Protein AF-A0A3A8KSF6-F1 (afdb_monomer)

Secondary structure (DSSP, 8-state):
---------------------------------EEEEEETTEEEEEESB-EEEEETTEEEEEEEEEESS-EEEEEEEETTEE-SEEEEEETTEEEEEEETTHHHHHHHTTPPEEEEEEESSSSSSEEEEEEEEEEEEEEEEE-TTEEE-SB-EEEEB--SS-SEEEEEEEEE-SS-SEEEEE-SS-PPEEESSSEEEEEE-HHHHHHHHTTTTSPEEEEEEETTEEEEEEEEEEEEEEEEEEEESS-HHHHS------HHHHHHHHTSPTT--B-TTT--HHHHHTT--

Radius of gyration: 26.06 Å; Cα contacts (8 Å, |Δi|>4): 628; chains: 1; bounding box: 89×40×77 Å

Nearest PDB structures (foldseek):
  4kh9-assembly1_A  TM=3.578E-01  e=1.867E-02  Legionella pneumophila subsp. pneumophila str. Philadelphia 1
  3rbs-assembly1_A  TM=2.850E-01  e=3.952E-02  Homo sapiens
  4qgt-assembly1_B  TM=3.174E-01  e=7.124E-02  Homo sapiens
  7kgz-assembly1_B  TM=2.463E-01  e=5.172E+00  Roseburia hominis

pLDDT: mean 88.71, std 19.44, range [27.0, 98.69]

Mean predicted aligned error: 8.4 Å

Foldseek 3Di:
DDDDDDDDDDDDDDDPDDPDPPPDPPPPPPPQDWDWEDDAPKIKIKRFFWAWDQDPNFTWTKIKMFMPAFFDDKFKDFPPGGAFGWADPDRGMIITIQTPDPRVCCLQLFGWMKMWTAGPDGVVRIKIKTWHKHKFKDPKDWDPQKAWHGHFFWFQFADDPDRTKTKTKIAGDDDWPDKAKDFPFLFFDWDDPRIIIGIDDSVSLVVQAVVQVTWIKMFIHHPVGTPTIMTIGMHTTGDDMYMDPDDCCVVPNDDAADPQLLCQLVPDDPPGGTSVVSHRPVNNVNNPD

Solvent-accessible surface area (backbone atoms only — not comparable to full-atom values): 15939 Å² total; per-residue (Å²): 144,86,84,86,80,84,90,80,84,89,78,93,70,88,76,79,76,77,79,76,78,76,74,76,79,76,73,72,66,77,78,69,53,66,48,71,37,60,42,80,75,40,40,43,32,34,39,21,65,44,45,79,44,83,51,98,92,39,56,21,44,37,37,45,37,40,43,79,39,43,59,68,49,57,45,27,23,40,94,98,40,82,41,57,50,37,45,79,78,47,64,36,28,35,37,37,38,25,46,66,56,72,55,38,51,47,29,44,41,66,42,58,44,33,33,45,42,31,33,79,49,62,48,61,43,48,36,37,37,44,33,34,40,34,44,32,48,42,80,74,45,72,40,82,49,55,44,67,52,47,57,38,45,31,20,30,30,67,50,100,88,51,43,63,32,38,37,31,40,34,36,49,64,77,94,59,75,49,72,51,64,46,50,102,55,32,57,51,52,74,40,77,72,62,56,29,41,33,41,24,50,69,73,33,44,50,42,29,28,53,63,49,85,50,54,40,37,37,38,28,20,41,98,92,41,76,78,40,48,30,34,32,22,31,31,53,24,52,78,44,68,44,54,38,72,64,61,62,65,78,76,59,49,83,76,72,58,47,69,70,33,32,52,47,59,73,66,52,62,92,88,70,40,74,46,52,90,43,37,43,20,58,56,41,61,57,38,75,118

Structure (mmCIF, N/CA/C/O backbone):
data_AF-A0A3A8KSF6-F1
#
_entry.id   AF-A0A3A8KSF6-F1
#
loop_
_atom_site.group_PDB
_atom_site.id
_atom_site.type_symbol
_atom_site.label_atom_id
_atom_site.label_alt_id
_atom_site.label_comp_id
_atom_site.label_asym_id
_atom_site.label_entity_id
_atom_site.label_seq_id
_atom_site.pdbx_PDB_ins_code
_atom_site.Cartn_x
_atom_site.Cartn_y
_atom_site.Cartn_z
_atom_site.occupancy
_atom_site.B_iso_or_equiv
_atom_site.auth_seq_id
_atom_site.auth_comp_id
_atom_site.auth_asym_id
_atom_site.auth_atom_id
_atom_site.pdbx_PDB_model_num
ATOM 1 N N . MET A 1 1 ? -57.466 -22.581 -53.339 1.00 41.84 1 MET A N 1
ATOM 2 C CA . MET A 1 1 ? -57.280 -22.228 -51.920 1.00 41.84 1 MET A CA 1
ATOM 3 C C . MET A 1 1 ? -56.198 -21.168 -51.839 1.00 41.84 1 MET A C 1
ATOM 5 O O . MET A 1 1 ? -55.044 -21.528 -51.709 1.00 41.84 1 MET A O 1
ATOM 9 N N . THR A 1 2 ? -56.583 -19.900 -51.990 1.00 33.94 2 THR A N 1
ATOM 10 C CA . THR A 1 2 ? -55.869 -18.708 -51.500 1.00 33.94 2 THR A CA 1
ATOM 11 C C . THR A 1 2 ? -56.735 -17.501 -51.839 1.00 33.94 2 THR A C 1
ATOM 13 O O . THR A 1 2 ? -57.154 -17.325 -52.979 1.00 33.94 2 THR A O 1
ATOM 16 N N . CYS A 1 3 ? -57.050 -16.723 -50.813 1.00 31.36 3 CYS A N 1
ATOM 17 C CA . CYS A 1 3 ? -57.768 -15.461 -50.863 1.00 31.36 3 CYS A CA 1
ATOM 18 C C . CYS A 1 3 ? -56.795 -14.433 -50.290 1.00 31.36 3 CYS A C 1
ATOM 20 O O . CYS A 1 3 ? -56.274 -14.692 -49.210 1.00 31.36 3 CYS A O 1
ATOM 22 N N . PHE A 1 4 ? -56.540 -13.318 -50.971 1.00 33.94 4 PHE A N 1
ATOM 23 C CA . PHE A 1 4 ? -56.045 -12.115 -50.304 1.00 33.94 4 PHE A CA 1
ATOM 24 C C . PHE A 1 4 ? -56.611 -10.873 -50.980 1.00 33.94 4 PHE A C 1
ATOM 26 O O . PHE A 1 4 ? -56.542 -10.704 -52.197 1.00 33.94 4 PHE A O 1
ATOM 33 N N . ALA A 1 5 ? -57.230 -10.059 -50.133 1.00 38.53 5 ALA A N 1
ATOM 34 C CA . ALA A 1 5 ? -57.948 -8.848 -50.448 1.00 38.53 5 ALA A CA 1
ATOM 35 C C . ALA A 1 5 ? -57.062 -7.604 -50.269 1.00 38.53 5 ALA A C 1
ATOM 37 O O . ALA A 1 5 ? -56.169 -7.573 -49.428 1.00 38.53 5 ALA A O 1
ATOM 38 N N . ALA A 1 6 ? -57.390 -6.625 -51.112 1.00 36.41 6 ALA A N 1
ATOM 39 C CA . ALA A 1 6 ? -57.305 -5.166 -51.044 1.00 36.41 6 ALA A CA 1
ATOM 40 C C . ALA A 1 6 ? -56.463 -4.433 -49.972 1.00 36.41 6 ALA A C 1
ATOM 42 O O . ALA A 1 6 ? -56.583 -4.640 -48.769 1.00 36.41 6 ALA A O 1
ATOM 43 N N . LEU A 1 7 ? -55.742 -3.433 -50.494 1.00 38.06 7 LEU A N 1
ATOM 44 C CA . LEU A 1 7 ? -55.108 -2.287 -49.841 1.00 38.06 7 LEU A CA 1
ATOM 45 C C . LEU A 1 7 ? -56.126 -1.277 -49.267 1.00 38.06 7 LEU A C 1
ATOM 47 O O . LEU A 1 7 ? -57.089 -0.923 -49.945 1.00 38.06 7 LEU A O 1
ATOM 51 N N . ALA A 1 8 ? -55.818 -0.716 -48.095 1.00 37.38 8 ALA A N 1
ATOM 52 C CA . ALA A 1 8 ? -56.246 0.607 -47.617 1.00 37.38 8 ALA A CA 1
ATOM 53 C C . ALA A 1 8 ? -55.123 1.132 -46.694 1.00 37.38 8 ALA A C 1
ATOM 55 O O . ALA A 1 8 ? -54.701 0.419 -45.791 1.00 37.38 8 ALA A O 1
ATOM 56 N N . ALA A 1 9 ? -54.379 2.160 -47.110 1.00 32.56 9 ALA A N 1
ATOM 57 C CA . ALA A 1 9 ? -54.596 3.591 -46.854 1.00 32.56 9 ALA A CA 1
ATOM 58 C C . ALA A 1 9 ? -54.054 4.037 -45.480 1.00 32.56 9 ALA A C 1
ATOM 60 O O . ALA A 1 9 ? -54.493 3.577 -44.433 1.00 32.56 9 ALA A O 1
ATOM 61 N N . CYS A 1 10 ? -53.050 4.914 -45.552 1.00 30.05 10 CYS A N 1
ATOM 62 C CA . CYS A 1 10 ? -52.269 5.477 -44.462 1.00 30.05 10 CYS A CA 1
ATOM 63 C C . CYS A 1 10 ? -53.121 6.343 -43.532 1.00 30.05 10 CYS A C 1
ATOM 65 O O . CYS A 1 10 ? -53.842 7.211 -44.020 1.00 30.05 10 CYS A O 1
ATOM 67 N N . ASP A 1 11 ? -52.926 6.200 -42.223 1.00 31.77 11 ASP A N 1
ATOM 68 C CA . ASP A 1 11 ? -53.211 7.279 -41.285 1.00 31.77 11 ASP A CA 1
ATOM 69 C C . ASP A 1 11 ? -52.060 7.400 -40.279 1.00 31.77 11 ASP A C 1
ATOM 71 O O . ASP A 1 11 ? -51.582 6.413 -39.717 1.00 31.77 11 ASP A O 1
ATOM 75 N N . ASN A 1 12 ? -51.553 8.625 -40.155 1.00 38.28 12 ASN A N 1
ATOM 76 C CA . ASN A 1 12 ? -50.396 8.992 -39.350 1.00 38.28 12 ASN A CA 1
ATOM 77 C C . ASN A 1 12 ? -50.838 9.184 -37.899 1.00 38.28 12 ASN A C 1
ATOM 79 O O . ASN A 1 12 ? -51.542 10.141 -37.582 1.00 38.28 12 ASN A O 1
ATOM 83 N N . THR A 1 13 ? -50.351 8.341 -36.996 1.00 37.19 13 THR A N 1
ATOM 84 C CA . THR A 1 13 ? -50.343 8.628 -35.557 1.00 37.19 13 THR A CA 1
ATOM 85 C C . THR A 1 13 ? -48.903 8.483 -35.068 1.00 37.19 13 THR A C 1
ATOM 87 O O . THR A 1 13 ? -48.298 7.441 -35.330 1.00 37.19 13 THR A O 1
ATOM 90 N N . PRO A 1 14 ? -48.303 9.493 -34.411 1.00 36.22 14 PRO A N 1
ATOM 91 C CA . PRO A 1 14 ? -46.978 9.334 -33.833 1.00 36.22 14 PRO A CA 1
ATOM 92 C C . PRO A 1 14 ? -47.079 8.320 -32.693 1.00 36.22 14 PRO A C 1
ATOM 94 O O . PRO A 1 14 ? -47.777 8.563 -31.710 1.00 36.22 14 PRO A O 1
ATOM 97 N N . ILE A 1 15 ? -46.414 7.177 -32.844 1.00 35.81 15 ILE A N 1
ATOM 98 C CA . ILE A 1 15 ? -46.194 6.245 -31.742 1.00 35.81 15 ILE A CA 1
ATOM 99 C C . ILE A 1 15 ? -45.168 6.911 -30.829 1.00 35.81 15 ILE A C 1
ATOM 101 O O . ILE A 1 15 ? -44.008 7.091 -31.199 1.00 35.81 15 ILE A O 1
ATOM 105 N N . GLU A 1 16 ? -45.650 7.333 -29.667 1.00 33.34 16 GLU A N 1
ATOM 106 C CA . GLU A 1 16 ? -44.861 7.722 -28.509 1.00 33.34 16 GLU A CA 1
ATOM 107 C C . GLU A 1 16 ? -43.912 6.557 -28.199 1.00 33.34 16 GLU A C 1
ATOM 109 O O . GLU A 1 16 ? -44.345 5.444 -27.902 1.00 33.34 16 GLU A O 1
ATOM 114 N N . SER A 1 17 ? -42.614 6.774 -28.406 1.00 33.91 17 SER A N 1
ATOM 115 C CA . SER A 1 17 ? -41.595 5.758 -28.177 1.00 33.91 17 SER A CA 1
ATOM 116 C C . SER A 1 17 ? -41.567 5.419 -26.691 1.00 33.91 17 SER A C 1
ATOM 118 O O . SER A 1 17 ? -41.133 6.243 -25.884 1.00 33.91 17 SER A O 1
ATOM 120 N N . GLU A 1 18 ? -42.026 4.213 -26.355 1.00 35.88 18 GLU A N 1
ATOM 121 C CA . GLU A 1 18 ? -41.776 3.577 -25.067 1.00 35.88 18 GLU A CA 1
ATOM 122 C C . GLU A 1 18 ? -40.288 3.702 -24.735 1.00 35.88 18 GLU A C 1
ATOM 124 O O . GLU A 1 18 ? -39.410 3.334 -25.520 1.00 35.88 18 GLU A O 1
ATOM 129 N N . SER A 1 19 ? -40.018 4.275 -23.567 1.00 30.25 19 SER A N 1
ATOM 130 C CA . SER A 1 19 ? -38.699 4.311 -22.965 1.00 30.25 19 SER A CA 1
ATOM 131 C C . SER A 1 19 ? -38.210 2.881 -22.786 1.00 30.25 19 SER A C 1
ATOM 133 O O . SER A 1 19 ? -38.720 2.152 -21.934 1.00 30.25 19 SER A O 1
ATOM 135 N N . THR A 1 20 ? -37.217 2.482 -23.574 1.00 31.62 20 THR A N 1
ATOM 136 C CA . THR A 1 20 ? -36.440 1.280 -23.301 1.00 31.62 20 THR A CA 1
ATOM 137 C C . THR A 1 20 ? -35.815 1.455 -21.922 1.00 31.62 20 THR A C 1
ATOM 139 O O . THR A 1 20 ? -34.925 2.287 -21.745 1.00 31.62 20 THR A O 1
ATOM 142 N N . GLU A 1 21 ? -36.314 0.712 -20.936 1.00 31.39 21 GLU A N 1
ATOM 143 C CA . GLU A 1 21 ? -35.621 0.496 -19.675 1.00 31.39 21 GLU A CA 1
ATOM 144 C C . GLU A 1 21 ? -34.219 -0.016 -20.013 1.00 31.39 21 GLU A C 1
ATOM 146 O O . GLU A 1 21 ? -34.038 -1.147 -20.473 1.00 31.39 21 GLU A O 1
ATOM 151 N N . GLU A 1 22 ? -33.213 0.840 -19.835 1.00 28.70 22 GLU A N 1
ATOM 152 C CA . GLU A 1 22 ? -31.831 0.396 -19.778 1.00 28.70 22 GLU A CA 1
ATOM 153 C C . GLU A 1 22 ? -31.725 -0.466 -18.520 1.00 28.70 22 GLU A C 1
ATOM 155 O O . GLU A 1 22 ? -31.618 0.024 -17.395 1.00 28.70 22 GLU A O 1
ATOM 160 N N . LEU A 1 23 ? -31.851 -1.778 -18.724 1.00 29.59 23 LEU A N 1
ATOM 161 C CA . LEU A 1 23 ? -31.491 -2.800 -17.758 1.00 29.59 23 LEU A CA 1
ATOM 162 C C . LEU A 1 23 ? -30.106 -2.446 -17.230 1.00 29.59 23 LEU A C 1
ATOM 164 O O . LEU A 1 23 ? -29.108 -2.576 -17.941 1.00 29.59 23 LEU A O 1
ATOM 168 N N . GLY A 1 24 ? -30.083 -1.954 -15.990 1.00 27.16 24 GLY A N 1
ATOM 169 C CA . GLY A 1 24 ? -28.874 -1.566 -15.294 1.00 27.16 24 GLY A CA 1
ATOM 170 C C . GLY A 1 24 ? -27.849 -2.678 -15.422 1.00 27.16 24 GLY A C 1
ATOM 171 O O . GLY A 1 24 ? -28.031 -3.779 -14.895 1.00 27.16 24 GLY A O 1
ATOM 172 N N . VAL A 1 25 ? -26.769 -2.382 -16.140 1.00 27.00 25 VAL A N 1
ATOM 173 C CA . VAL A 1 25 ? -25.567 -3.200 -16.131 1.00 27.00 25 VAL A CA 1
ATOM 174 C C . VAL A 1 25 ? -25.019 -3.104 -14.715 1.00 27.00 25 VAL A C 1
ATOM 176 O O . VAL A 1 25 ? -24.258 -2.207 -14.366 1.00 27.00 25 VAL A O 1
ATOM 179 N N . SER A 1 26 ? -25.457 -4.033 -13.870 1.00 29.33 26 SER A N 1
ATOM 180 C CA . SER A 1 26 ? -24.756 -4.390 -12.652 1.00 29.33 26 SER A CA 1
ATOM 181 C C . SER A 1 26 ? -23.413 -4.954 -13.096 1.00 29.33 26 SER A C 1
ATOM 183 O O . SER A 1 26 ? -23.276 -6.141 -13.396 1.00 29.33 26 SER A O 1
ATOM 185 N N . THR A 1 27 ? -22.405 -4.087 -13.189 1.00 31.19 27 THR A N 1
ATOM 186 C CA . THR A 1 27 ? -21.021 -4.515 -13.032 1.00 31.19 27 THR A CA 1
ATOM 187 C C . THR A 1 27 ? -20.930 -5.024 -11.606 1.00 31.19 27 THR A C 1
ATOM 189 O O . THR A 1 27 ? -20.677 -4.252 -10.681 1.00 31.19 27 THR A O 1
ATOM 192 N N . ALA A 1 28 ? -21.242 -6.307 -11.424 1.00 30.53 28 ALA A N 1
ATOM 193 C CA . ALA A 1 28 ? -20.950 -7.027 -10.205 1.00 30.53 28 ALA A CA 1
ATOM 194 C C . ALA A 1 28 ? -19.501 -6.689 -9.857 1.00 30.53 28 ALA A C 1
ATOM 196 O O . ALA A 1 28 ? -18.585 -7.028 -10.609 1.00 30.53 28 ALA A O 1
ATOM 197 N N . ALA A 1 29 ? -19.339 -5.905 -8.790 1.00 36.81 29 ALA A N 1
ATOM 198 C CA . ALA A 1 29 ? -18.049 -5.540 -8.251 1.00 36.81 29 ALA A CA 1
ATOM 199 C C . ALA A 1 29 ? -17.208 -6.814 -8.185 1.00 36.81 29 ALA A C 1
ATOM 201 O O . ALA A 1 29 ? -17.708 -7.846 -7.725 1.00 36.81 29 ALA A O 1
ATOM 202 N N . GLU A 1 30 ? -15.969 -6.750 -8.680 1.00 44.38 30 GLU A N 1
ATOM 203 C CA . GLU A 1 30 ? -14.930 -7.721 -8.342 1.00 44.38 30 GLU A CA 1
ATOM 204 C C . GLU A 1 30 ? -15.136 -8.116 -6.883 1.00 44.38 30 GLU A C 1
ATOM 206 O O . GLU A 1 30 ? -15.085 -7.252 -6.009 1.00 44.38 30 GLU A O 1
ATOM 211 N N . THR A 1 31 ? -15.511 -9.374 -6.635 1.00 46.16 31 THR A N 1
ATOM 212 C CA . THR A 1 31 ? -15.914 -9.833 -5.303 1.00 46.16 31 THR A CA 1
ATOM 213 C C . THR A 1 31 ? -14.811 -9.447 -4.327 1.00 46.16 31 THR A C 1
ATOM 215 O O . THR A 1 31 ? -13.729 -10.034 -4.378 1.00 46.16 31 THR A O 1
ATOM 218 N N . ALA A 1 32 ? -15.043 -8.418 -3.506 1.00 60.88 32 ALA A N 1
ATOM 219 C CA . ALA A 1 32 ? -14.001 -7.852 -2.666 1.00 60.88 32 ALA A CA 1
ATOM 220 C C . ALA A 1 32 ? -13.474 -8.965 -1.759 1.00 60.88 32 ALA A C 1
ATOM 222 O O . ALA A 1 32 ? -14.183 -9.450 -0.875 1.00 60.88 32 ALA A O 1
ATOM 223 N N . THR A 1 33 ? -12.246 -9.423 -2.011 1.00 87.25 33 THR A N 1
ATOM 224 C CA . THR A 1 33 ? -11.592 -10.396 -1.136 1.00 87.25 33 THR A CA 1
ATOM 225 C C . THR A 1 33 ? -11.471 -9.751 0.239 1.00 87.25 33 THR A C 1
ATOM 227 O O . THR A 1 33 ? -11.114 -8.572 0.319 1.00 87.25 33 THR A O 1
ATOM 230 N N . ARG A 1 34 ? -11.783 -10.484 1.311 1.00 95.06 34 ARG A N 1
ATOM 231 C CA . ARG A 1 34 ? -11.720 -9.969 2.684 1.00 95.06 34 ARG A CA 1
ATOM 232 C C . ARG A 1 34 ? -10.660 -10.699 3.498 1.00 95.06 34 ARG A C 1
ATOM 234 O O . ARG A 1 34 ? -10.483 -11.904 3.329 1.00 95.06 34 ARG A O 1
ATOM 241 N N . LEU A 1 35 ? -9.993 -9.973 4.391 1.00 96.75 35 LEU A N 1
ATOM 242 C CA . LEU A 1 35 ? -9.210 -10.559 5.481 1.00 96.75 35 LEU A CA 1
ATOM 243 C C . LEU A 1 35 ? -10.082 -10.628 6.725 1.00 96.75 35 LEU A C 1
ATOM 245 O O . LEU A 1 35 ? -10.872 -9.717 6.952 1.00 96.75 35 LEU A O 1
ATOM 249 N N . TYR A 1 36 ? -9.914 -11.679 7.521 1.00 98.12 36 TYR A N 1
ATOM 250 C CA . TYR A 1 36 ? -10.661 -11.913 8.754 1.00 98.12 36 TYR A CA 1
ATOM 251 C C . TYR A 1 36 ? -9.687 -12.150 9.898 1.00 98.12 36 TYR A C 1
ATOM 253 O O . TYR A 1 36 ? -8.660 -12.804 9.716 1.00 98.12 36 TYR A O 1
ATOM 261 N N . ALA A 1 37 ? -10.028 -11.648 11.074 1.00 97.94 37 ALA A N 1
ATOM 262 C CA . ALA A 1 37 ? -9.329 -11.961 12.306 1.00 97.94 37 ALA A CA 1
ATOM 263 C C . ALA A 1 37 ? -10.309 -11.929 13.480 1.00 97.94 37 ALA A C 1
ATOM 265 O O . ALA A 1 37 ? -11.356 -11.280 13.421 1.00 97.94 37 ALA A O 1
ATOM 266 N N . THR A 1 38 ? -9.966 -12.648 14.544 1.00 97.94 38 THR A N 1
ATOM 267 C CA . THR A 1 38 ? -10.836 -12.840 15.706 1.00 97.94 38 THR A CA 1
ATOM 268 C C . THR A 1 38 ? -10.087 -12.601 17.005 1.00 97.94 38 THR A C 1
ATOM 270 O O . THR A 1 38 ? -8.916 -12.964 17.111 1.00 97.94 38 THR A O 1
ATOM 273 N N . VAL A 1 39 ? -10.782 -12.070 18.008 1.00 97.00 39 VAL A N 1
ATOM 274 C CA . VAL A 1 39 ? -10.299 -12.000 19.390 1.00 97.00 39 VAL A CA 1
ATOM 275 C C . VAL A 1 39 ? -11.467 -12.174 20.357 1.00 97.00 39 VAL A C 1
ATOM 277 O O . VAL A 1 39 ? -12.489 -11.489 20.255 1.00 97.00 39 VAL A O 1
ATOM 280 N N . GLY A 1 40 ? -11.347 -13.141 21.268 1.00 94.81 40 GLY A N 1
ATOM 281 C CA . GLY A 1 40 ? -12.482 -13.595 22.068 1.00 94.81 40 GLY A CA 1
ATOM 282 C C . GLY A 1 40 ? -13.642 -14.047 21.174 1.00 94.81 40 GLY A C 1
ATOM 283 O O . GLY A 1 40 ? -13.473 -14.925 20.329 1.00 94.81 40 GLY A O 1
ATOM 284 N N . ASP A 1 41 ? -14.814 -13.434 21.342 1.00 95.94 41 ASP A N 1
ATOM 285 C CA . ASP A 1 41 ? -16.006 -13.682 20.516 1.00 95.94 41 ASP A CA 1
ATOM 286 C C . ASP A 1 41 ? -16.257 -12.603 19.436 1.00 95.94 41 ASP A C 1
ATOM 288 O O . ASP A 1 41 ? -17.337 -12.569 18.818 1.00 95.94 41 ASP A O 1
ATOM 292 N N . ASN A 1 42 ? -15.279 -11.717 19.227 1.00 97.06 42 ASN A N 1
ATOM 293 C CA . ASN A 1 42 ? -15.285 -10.698 18.185 1.00 97.06 42 ASN A CA 1
ATOM 294 C C . ASN A 1 42 ? -14.596 -11.220 16.926 1.00 97.06 42 ASN A C 1
ATOM 296 O O . ASN A 1 42 ? -13.532 -11.832 16.988 1.00 97.06 42 ASN A O 1
ATOM 300 N N . GLU A 1 43 ? -15.185 -10.909 15.781 1.00 97.94 43 GLU A N 1
ATOM 301 C CA . GLU A 1 43 ? -14.614 -11.087 14.453 1.00 97.94 43 GLU A CA 1
ATOM 302 C C . GLU A 1 43 ? -14.664 -9.741 13.736 1.00 97.94 43 GLU A C 1
ATOM 304 O O . GLU A 1 43 ? -15.699 -9.063 13.737 1.00 97.94 43 GLU A O 1
ATOM 309 N N . LEU A 1 44 ? -13.551 -9.374 13.109 1.00 98.06 44 LEU A N 1
ATOM 310 C CA . LEU A 1 44 ? -13.449 -8.213 12.241 1.00 98.06 44 LEU A CA 1
ATOM 311 C C . LEU A 1 44 ? -12.968 -8.657 10.867 1.00 98.06 44 LEU A C 1
ATOM 313 O O . LEU A 1 44 ? -12.057 -9.477 10.750 1.00 98.06 44 LEU A O 1
ATOM 317 N N . SER A 1 45 ? -13.557 -8.072 9.829 1.00 98.25 45 SER A N 1
ATOM 318 C CA . SER A 1 45 ? -13.119 -8.279 8.457 1.00 98.25 45 SER A CA 1
ATOM 319 C C . SER A 1 45 ? -12.879 -6.975 7.720 1.00 98.25 45 SER A C 1
ATOM 321 O O . SER A 1 45 ? -13.687 -6.054 7.825 1.00 98.25 45 SER A O 1
ATOM 323 N N . PHE A 1 46 ? -11.827 -6.931 6.912 1.00 97.94 46 PHE A N 1
ATOM 324 C CA . PHE A 1 46 ? -11.491 -5.804 6.046 1.00 97.94 46 PHE A CA 1
ATOM 325 C C . PHE A 1 46 ? -11.622 -6.188 4.581 1.00 97.94 46 PHE A C 1
ATOM 327 O O . PHE A 1 46 ? -11.208 -7.277 4.191 1.00 97.94 46 PHE A O 1
ATOM 334 N N . GLU A 1 47 ? -12.161 -5.286 3.766 1.00 96.62 47 GLU A N 1
ATOM 335 C CA . GLU A 1 47 ? -12.018 -5.369 2.313 1.00 96.62 47 GLU A CA 1
ATOM 336 C C . GLU A 1 47 ? -10.547 -5.190 1.958 1.00 96.62 47 GLU A C 1
ATOM 338 O O . GLU A 1 47 ?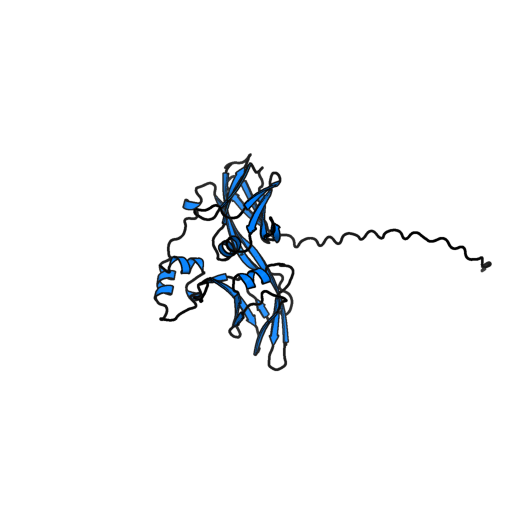 -9.895 -4.248 2.404 1.00 96.62 47 GLU A O 1
ATOM 343 N N . THR A 1 48 ? -10.004 -6.125 1.180 1.00 94.38 48 THR A N 1
ATOM 344 C CA . THR A 1 48 ? -8.599 -6.047 0.769 1.00 94.38 48 THR A CA 1
ATOM 345 C C . THR A 1 48 ? -8.381 -4.917 -0.219 1.00 94.38 48 THR A C 1
ATOM 347 O O . THR A 1 48 ? -7.339 -4.281 -0.168 1.00 94.38 48 THR A O 1
ATOM 350 N N . LEU A 1 49 ? -9.341 -4.659 -1.108 1.00 94.00 49 LEU A N 1
ATOM 351 C CA . LEU A 1 49 ? -9.256 -3.603 -2.107 1.00 94.00 49 LEU A CA 1
ATOM 352 C C . LEU A 1 49 ? -9.732 -2.281 -1.498 1.00 94.00 49 LEU A C 1
ATOM 354 O O . LEU A 1 49 ? -10.914 -2.143 -1.193 1.00 94.00 49 LEU A O 1
ATOM 358 N N . GLY A 1 50 ? -8.825 -1.318 -1.328 1.00 91.50 50 GLY A N 1
ATOM 359 C CA . GLY A 1 50 ? -9.223 0.045 -0.991 1.00 91.50 50 GLY A CA 1
ATOM 360 C C . GLY A 1 50 ? -9.761 0.779 -2.221 1.00 91.50 50 GLY A C 1
ATOM 361 O O . GLY A 1 50 ? -9.319 0.539 -3.347 1.00 91.50 50 GLY A O 1
ATOM 362 N N . THR A 1 51 ? -10.713 1.684 -2.016 1.00 93.44 51 THR A N 1
ATOM 363 C CA . THR A 1 51 ? -11.322 2.472 -3.095 1.00 93.44 51 THR A CA 1
ATOM 364 C C . THR A 1 51 ? -10.958 3.936 -2.954 1.00 93.44 51 THR A C 1
ATOM 366 O O . THR A 1 51 ? -11.093 4.514 -1.882 1.00 93.44 51 THR A O 1
ATOM 369 N N . PHE A 1 52 ? -10.524 4.561 -4.044 1.00 94.50 52 PHE A N 1
ATOM 370 C CA . PHE A 1 52 ? -10.287 5.996 -4.045 1.00 94.50 52 PHE A CA 1
ATOM 371 C C . PHE A 1 52 ? -11.594 6.757 -4.260 1.00 94.50 52 PHE A C 1
ATOM 373 O O . PHE A 1 52 ? -12.316 6.530 -5.238 1.00 94.50 52 PHE A O 1
ATOM 380 N N . GLU A 1 53 ? -11.886 7.682 -3.353 1.00 95.25 53 GLU A N 1
ATOM 381 C CA . GLU A 1 53 ? -13.106 8.486 -3.334 1.00 95.25 53 GLU A CA 1
ATOM 382 C C . GLU A 1 53 ? -12.777 9.958 -3.070 1.00 95.25 53 GLU A C 1
ATOM 384 O O . GLU A 1 53 ? -11.699 10.297 -2.591 1.00 95.25 53 GLU A O 1
ATOM 389 N N . GLN A 1 54 ? -13.692 10.852 -3.438 1.00 94.50 54 GLN A N 1
ATOM 390 C CA . GLN A 1 54 ? -13.638 12.251 -3.006 1.00 94.50 54 GLN A CA 1
ATOM 391 C C . GLN A 1 54 ? -14.211 12.334 -1.581 1.00 94.50 54 GLN A C 1
ATOM 393 O O . GLN A 1 54 ? -15.326 11.857 -1.338 1.00 94.50 54 GLN A O 1
ATOM 398 N N . ARG A 1 55 ? -13.445 12.902 -0.650 1.00 91.50 55 ARG A N 1
ATOM 399 C CA . ARG A 1 55 ? -13.811 13.148 0.750 1.00 91.50 55 ARG A CA 1
ATOM 400 C C . ARG A 1 55 ? -13.325 14.545 1.116 1.00 91.50 55 ARG A C 1
ATOM 402 O O . ARG A 1 55 ? -12.176 14.883 0.864 1.00 91.50 55 ARG A O 1
ATOM 409 N N . ASP A 1 56 ? -14.238 15.390 1.585 1.00 87.12 56 ASP A N 1
ATOM 410 C CA . ASP A 1 56 ? -13.936 16.768 2.003 1.00 87.12 56 ASP A CA 1
ATOM 411 C C . ASP A 1 56 ? -13.162 17.611 0.968 1.00 87.12 56 ASP A C 1
ATOM 413 O O . ASP A 1 56 ? -12.372 18.493 1.295 1.00 87.12 56 ASP A O 1
ATOM 417 N N . GLY A 1 57 ? -13.405 17.355 -0.323 1.00 87.31 57 GLY A N 1
ATOM 418 C CA . GLY A 1 57 ? -12.755 18.057 -1.432 1.00 87.31 57 GLY A CA 1
ATOM 419 C C . GLY A 1 57 ? -11.393 17.485 -1.839 1.00 87.31 57 GLY A C 1
ATOM 420 O O . GLY A 1 57 ? -10.840 17.935 -2.845 1.00 87.31 57 GLY A O 1
ATOM 421 N N . VAL A 1 58 ? -10.886 16.472 -1.133 1.00 91.06 58 VAL A N 1
ATOM 422 C CA . VAL A 1 58 ? -9.600 15.812 -1.377 1.00 91.06 58 VAL A CA 1
ATOM 423 C C . VAL A 1 58 ? -9.817 14.355 -1.797 1.00 91.06 58 VAL A C 1
ATOM 425 O O . VAL A 1 58 ? -10.779 13.689 -1.415 1.00 91.06 58 VAL A O 1
ATOM 428 N N . ARG A 1 59 ? -8.926 13.835 -2.644 1.00 94.06 59 ARG A N 1
ATOM 429 C CA . ARG A 1 59 ? -8.931 12.417 -3.009 1.00 94.06 59 ARG A CA 1
ATOM 430 C C . ARG A 1 59 ? -8.405 11.597 -1.830 1.00 94.06 59 ARG A C 1
ATOM 432 O O . ARG A 1 59 ? -7.363 11.928 -1.277 1.00 94.06 59 ARG A O 1
ATOM 439 N N . ALA A 1 60 ? -9.106 10.542 -1.441 1.00 96.50 60 ALA A N 1
ATOM 440 C CA . ALA A 1 60 ? -8.744 9.726 -0.289 1.00 96.50 60 ALA A CA 1
ATOM 441 C C . ALA A 1 60 ? -8.903 8.238 -0.592 1.00 96.50 60 ALA A C 1
ATOM 443 O O . ALA A 1 60 ? -9.798 7.839 -1.342 1.00 96.50 60 ALA A O 1
ATOM 444 N N . LEU A 1 61 ? -8.047 7.419 0.014 1.00 96.94 61 LEU A N 1
ATOM 445 C CA . LEU A 1 61 ? -8.217 5.975 0.044 1.00 96.94 61 LEU A CA 1
ATOM 446 C C . LEU A 1 61 ? -9.224 5.621 1.140 1.00 96.94 61 LEU A C 1
ATOM 448 O O . LEU A 1 61 ? -8.999 5.915 2.312 1.00 96.94 61 LEU A O 1
ATOM 452 N N . VAL A 1 62 ? -10.304 4.947 0.760 1.00 97.25 62 VAL A N 1
ATOM 453 C CA . VAL A 1 62 ? -11.327 4.441 1.672 1.00 97.25 62 VAL A CA 1
ATOM 454 C C . VAL A 1 62 ? -11.163 2.936 1.827 1.00 97.25 62 VAL A C 1
ATOM 456 O O . VAL A 1 62 ? -11.183 2.181 0.852 1.00 97.25 62 VAL A O 1
ATOM 459 N N . ILE A 1 63 ? -11.007 2.494 3.070 1.00 97.00 63 ILE A N 1
ATOM 460 C CA . ILE A 1 63 ? -10.878 1.088 3.447 1.00 97.00 63 ILE A CA 1
ATOM 461 C C . ILE A 1 63 ? -12.074 0.723 4.318 1.00 97.00 63 ILE A C 1
ATOM 463 O O . ILE A 1 63 ? -12.329 1.367 5.331 1.00 97.00 63 ILE A O 1
ATOM 467 N N . ARG A 1 64 ? -12.808 -0.328 3.949 1.00 97.88 64 ARG A N 1
ATOM 468 C CA . ARG A 1 64 ? -14.048 -0.711 4.634 1.00 97.88 64 ARG A CA 1
ATOM 469 C C . ARG A 1 64 ? -13.881 -1.960 5.472 1.00 97.88 64 ARG A C 1
ATOM 471 O O . ARG A 1 64 ? -13.278 -2.946 5.043 1.00 97.88 64 ARG A O 1
ATOM 478 N N . ALA A 1 65 ? -14.505 -1.940 6.642 1.00 98.06 65 ALA A N 1
ATOM 479 C CA . ALA A 1 65 ? -14.498 -3.045 7.579 1.00 98.06 65 ALA A CA 1
ATOM 480 C C . ALA A 1 65 ? -15.911 -3.459 8.004 1.00 98.06 65 ALA A C 1
ATOM 482 O O . ALA A 1 65 ? -16.890 -2.719 7.888 1.00 98.06 65 ALA A O 1
ATOM 483 N N . THR A 1 66 ? -16.044 -4.693 8.474 1.00 98.38 66 THR A N 1
ATOM 484 C CA . THR A 1 66 ? -17.286 -5.237 9.026 1.00 98.38 66 THR A CA 1
ATOM 485 C C . THR A 1 66 ? -16.963 -6.062 10.259 1.00 98.38 66 THR A C 1
ATOM 487 O O . THR A 1 66 ? -16.176 -7.003 10.171 1.00 98.38 66 THR A O 1
ATOM 490 N N . ALA A 1 67 ? -17.581 -5.709 11.382 1.00 98.06 67 ALA A N 1
ATOM 491 C CA . ALA A 1 67 ? -17.515 -6.445 12.634 1.00 98.06 67 ALA A CA 1
ATOM 492 C C . ALA A 1 67 ? -18.705 -7.409 12.761 1.00 98.06 67 ALA A C 1
ATOM 494 O O . ALA A 1 67 ? -19.783 -7.170 12.215 1.00 98.06 67 ALA A O 1
ATOM 495 N N . ASN A 1 68 ? -18.557 -8.486 13.530 1.00 97.62 68 ASN A N 1
ATOM 496 C CA . ASN A 1 68 ? -19.686 -9.360 13.877 1.00 97.62 68 ASN A CA 1
ATOM 497 C C . ASN A 1 68 ? -20.555 -8.805 15.031 1.00 97.62 68 ASN A C 1
ATOM 499 O O . ASN A 1 68 ? -21.641 -9.333 15.289 1.00 97.62 68 ASN A O 1
ATOM 503 N N . ARG A 1 69 ? -20.111 -7.735 15.707 1.00 97.06 69 ARG A N 1
ATOM 504 C CA . ARG A 1 69 ? -20.795 -7.065 16.831 1.00 97.06 69 ARG A CA 1
ATOM 505 C C . ARG A 1 69 ? -21.208 -5.637 16.497 1.00 97.06 69 ARG A C 1
ATOM 507 O O . ARG A 1 69 ? -20.677 -5.034 15.570 1.00 97.06 69 ARG A O 1
ATOM 514 N N . TYR A 1 70 ? -22.153 -5.104 17.275 1.00 97.50 70 TYR A N 1
ATOM 515 C CA . TYR A 1 70 ? -22.556 -3.705 17.152 1.00 97.50 70 TYR A CA 1
ATOM 516 C C . TYR A 1 70 ? -21.456 -2.771 17.634 1.00 97.50 70 TYR A C 1
ATOM 518 O O . TYR A 1 70 ? -20.988 -2.911 18.763 1.00 97.50 70 TYR A O 1
ATOM 526 N N . LEU A 1 71 ? -21.089 -1.820 16.786 1.00 98.25 71 LEU A N 1
ATOM 527 C CA . LEU A 1 71 ? -20.053 -0.832 17.041 1.00 98.25 71 LEU A CA 1
ATOM 528 C C . LEU A 1 71 ? -20.590 0.257 17.973 1.00 98.25 71 LEU A C 1
ATOM 530 O O . LEU A 1 71 ? -21.731 0.699 17.836 1.00 98.25 71 LEU A O 1
ATOM 534 N N . ALA A 1 72 ? -19.766 0.648 18.935 1.00 98.00 72 ALA A N 1
ATOM 535 C CA . ALA A 1 72 ? -20.005 1.786 19.810 1.00 98.0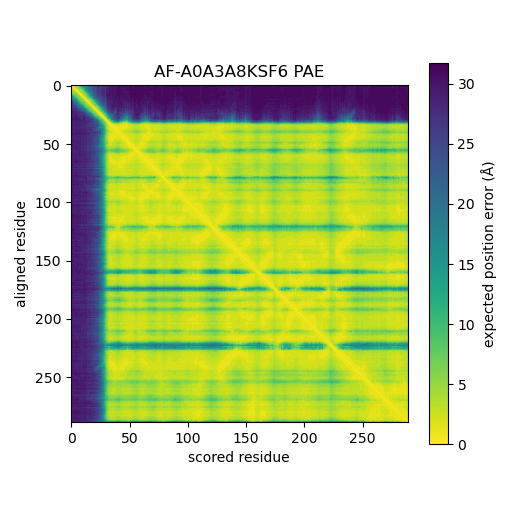0 72 ALA A CA 1
ATOM 536 C C . ALA A 1 72 ? -19.161 2.987 19.372 1.00 98.00 72 ALA A C 1
ATOM 538 O O . ALA A 1 72 ? -19.676 4.097 19.326 1.00 98.00 72 ALA A O 1
ATOM 539 N N . ASP A 1 73 ? -17.894 2.745 19.029 1.00 98.06 73 ASP A N 1
ATOM 540 C CA . ASP A 1 73 ? -16.951 3.770 18.586 1.00 98.06 73 ASP A CA 1
ATOM 541 C C . ASP A 1 73 ? -15.787 3.136 17.806 1.00 98.06 73 ASP A C 1
ATOM 543 O O . ASP A 1 73 ? -15.497 1.944 17.986 1.00 98.06 73 ASP A O 1
ATOM 547 N N . VAL A 1 74 ? -15.132 3.918 16.948 1.00 98.19 74 VAL A N 1
ATOM 548 C CA . VAL A 1 74 ? -13.922 3.529 16.210 1.00 98.19 74 VAL A CA 1
ATOM 549 C C . VAL A 1 74 ? -13.003 4.732 16.016 1.00 98.19 74 VAL A C 1
ATOM 551 O O . VAL A 1 74 ? -13.463 5.824 15.706 1.00 98.19 74 VAL A O 1
ATOM 554 N N . TYR A 1 75 ? -11.694 4.526 16.124 1.00 97.50 75 TYR A N 1
ATOM 555 C CA . TYR A 1 75 ? -10.701 5.518 15.701 1.00 97.50 75 TYR A CA 1
ATOM 556 C C . TYR A 1 75 ? -9.432 4.837 15.195 1.00 97.50 75 TYR A C 1
ATOM 558 O O . TYR A 1 75 ? -9.058 3.761 15.673 1.00 97.50 75 TYR A O 1
ATOM 566 N N . SER A 1 76 ? -8.765 5.465 14.228 1.00 97.69 76 SER A N 1
ATOM 567 C CA . SER A 1 76 ? -7.500 5.002 13.660 1.00 97.69 76 SER A CA 1
ATOM 568 C C . SER A 1 76 ? -6.318 5.842 14.135 1.00 97.69 76 SER A C 1
ATOM 570 O O . SER A 1 76 ? -6.446 7.027 14.443 1.00 97.69 76 SER A O 1
ATOM 572 N N . TYR A 1 77 ? -5.161 5.199 14.248 1.00 96.94 77 TYR A N 1
ATOM 573 C CA . TYR A 1 77 ? -3.943 5.821 14.747 1.00 96.94 77 TYR A CA 1
ATOM 574 C C . TYR A 1 77 ? -2.699 5.097 14.233 1.00 96.94 77 TYR A C 1
ATOM 576 O O . TYR A 1 77 ? -2.720 3.910 13.898 1.00 96.94 77 TYR A O 1
ATOM 584 N N . VAL A 1 78 ? -1.594 5.823 14.188 1.00 93.94 78 VAL A N 1
ATOM 585 C CA . VAL A 1 78 ? -0.242 5.256 14.144 1.00 93.94 78 VAL A CA 1
ATOM 586 C C . VAL A 1 78 ? 0.356 5.404 15.545 1.00 93.94 78 VAL A C 1
ATOM 588 O O . VAL A 1 78 ? -0.224 6.121 16.361 1.00 93.94 78 VAL A O 1
ATOM 591 N N . PRO A 1 79 ? 1.465 4.726 15.892 1.00 87.31 79 PRO A N 1
ATOM 592 C CA . PRO A 1 79 ? 2.082 4.926 17.199 1.00 87.31 79 PRO A CA 1
ATOM 593 C C . PRO A 1 79 ? 2.220 6.418 17.528 1.00 87.31 79 PRO A C 1
ATOM 595 O O . PRO A 1 79 ? 2.724 7.175 16.702 1.00 87.31 79 PRO A O 1
ATOM 598 N N . ASP A 1 80 ? 1.723 6.795 18.707 1.00 81.88 80 ASP A N 1
ATOM 599 C CA . ASP A 1 80 ? 1.747 8.143 19.292 1.00 81.88 80 ASP A CA 1
ATOM 600 C C . ASP A 1 80 ? 0.802 9.212 18.695 1.00 81.88 80 ASP A C 1
ATOM 602 O O . ASP A 1 80 ? 0.584 10.221 19.363 1.00 81.88 80 ASP A O 1
ATOM 606 N N . ASP A 1 81 ? 0.156 8.986 17.540 1.00 90.06 81 ASP A N 1
ATOM 607 C CA . ASP A 1 81 ? -0.678 10.001 16.867 1.00 90.06 81 ASP A CA 1
ATOM 608 C C . ASP A 1 81 ? -1.978 9.438 16.258 1.00 90.06 81 ASP A C 1
ATOM 610 O O . ASP A 1 81 ? -1.984 8.400 15.589 1.00 90.06 81 ASP A O 1
ATOM 614 N N . LEU A 1 82 ? -3.090 10.176 16.412 1.00 92.75 82 LEU A N 1
ATOM 615 C CA . LEU A 1 82 ? -4.309 9.933 15.626 1.00 92.75 82 LEU A CA 1
ATOM 616 C C . LEU A 1 82 ? -4.001 10.087 14.135 1.00 92.75 82 LEU A C 1
ATOM 618 O O . LEU A 1 82 ? -3.271 10.995 13.737 1.00 92.75 82 LEU A O 1
ATOM 622 N N . PHE A 1 83 ? -4.537 9.181 13.318 1.00 95.00 83 PHE A N 1
ATOM 623 C CA . PHE A 1 83 ? -4.101 9.059 11.932 1.00 95.00 83 PHE A CA 1
ATOM 624 C C . PHE A 1 83 ? -5.193 8.508 11.027 1.00 95.00 83 PHE A C 1
ATOM 626 O O . PHE A 1 83 ? -5.672 7.389 11.246 1.00 95.00 83 PHE A O 1
ATOM 633 N N . GLY A 1 84 ? -5.548 9.270 9.991 1.00 94.38 84 GLY A N 1
ATOM 634 C CA . GLY A 1 84 ? -6.740 9.012 9.190 1.00 94.38 84 GLY A CA 1
ATOM 635 C C . GLY A 1 84 ? -8.037 9.149 9.991 1.00 94.38 84 GLY A C 1
ATOM 636 O O . GLY A 1 84 ? -8.037 9.183 11.224 1.00 94.38 84 GLY A O 1
ATOM 637 N N . ASP A 1 85 ? -9.157 9.168 9.276 1.00 95.94 85 ASP A N 1
ATOM 638 C CA . ASP A 1 85 ? -10.483 9.271 9.882 1.00 95.94 85 ASP A CA 1
ATOM 639 C C . ASP A 1 85 ? -11.183 7.915 9.867 1.00 95.94 85 ASP A C 1
ATOM 641 O O . ASP A 1 85 ? -11.420 7.343 8.801 1.00 95.94 85 ASP A O 1
ATOM 645 N N . ALA A 1 86 ? -11.565 7.403 11.037 1.00 97.62 86 ALA A N 1
ATOM 646 C CA . ALA A 1 86 ? -12.402 6.212 11.132 1.00 97.62 86 ALA A CA 1
ATOM 647 C C . ALA A 1 86 ? -13.848 6.604 11.452 1.00 97.62 86 ALA A C 1
ATOM 649 O O . ALA A 1 86 ? -14.110 7.309 12.421 1.00 97.62 86 ALA A O 1
ATOM 650 N N . ASN A 1 87 ? -14.793 6.121 10.648 1.00 97.75 87 ASN A N 1
ATOM 651 C CA . ASN A 1 87 ? -16.198 6.506 10.737 1.00 97.75 87 ASN A CA 1
ATOM 652 C C . ASN A 1 87 ? -17.106 5.276 10.725 1.00 97.75 87 ASN A C 1
ATOM 654 O O . ASN A 1 87 ? -17.015 4.435 9.828 1.00 97.75 87 ASN A O 1
ATOM 658 N N . ILE A 1 88 ? -18.029 5.178 11.685 1.00 98.44 88 ILE A N 1
ATOM 659 C CA . ILE A 1 88 ? -19.086 4.157 11.671 1.00 98.44 88 ILE A CA 1
ATOM 660 C C . ILE A 1 88 ? -20.098 4.514 10.576 1.00 98.44 88 ILE A C 1
ATOM 662 O O . ILE A 1 88 ? -20.732 5.563 10.625 1.00 98.44 88 ILE A O 1
ATOM 666 N N . ILE A 1 89 ? -20.286 3.613 9.610 1.00 97.75 89 ILE A N 1
ATOM 667 C CA . ILE A 1 89 ? -21.208 3.793 8.471 1.00 97.75 89 ILE A CA 1
ATOM 668 C C . ILE A 1 89 ? -22.489 2.953 8.601 1.00 97.75 89 ILE A C 1
ATOM 670 O O . ILE A 1 89 ? -23.440 3.132 7.847 1.00 97.75 89 ILE A O 1
ATOM 674 N N . SER A 1 90 ? -22.519 2.004 9.537 1.00 97.88 90 SER A N 1
ATOM 675 C CA . SER A 1 90 ? -23.687 1.195 9.904 1.00 97.88 90 SER A CA 1
ATOM 676 C C . SER A 1 90 ? -23.433 0.550 11.264 1.00 97.88 90 SER A C 1
ATOM 678 O O . SER A 1 90 ? -22.287 0.446 11.686 1.00 97.88 90 SER A O 1
ATOM 680 N N . GLU A 1 91 ? -24.463 -0.018 11.897 1.00 97.31 91 GLU A N 1
ATOM 681 C CA . GLU A 1 91 ? -24.353 -0.708 13.197 1.00 97.31 91 GLU A CA 1
ATOM 682 C C . GLU A 1 91 ? -23.171 -1.687 13.334 1.00 97.31 91 GLU A C 1
ATOM 684 O O . GLU A 1 91 ? -22.699 -1.918 14.441 1.00 97.31 91 GLU A O 1
ATOM 689 N N . ARG A 1 92 ? -22.698 -2.291 12.236 1.00 97.94 92 ARG A N 1
ATOM 690 C CA . ARG A 1 92 ? -21.585 -3.257 12.221 1.00 97.94 92 ARG A CA 1
ATOM 691 C C . ARG A 1 92 ? -20.506 -2.956 11.186 1.00 97.94 92 ARG A C 1
ATOM 693 O O . ARG A 1 92 ? -19.663 -3.807 10.910 1.00 97.94 92 ARG A O 1
ATOM 700 N N . ARG A 1 93 ? -20.552 -1.785 10.554 1.00 98.44 93 ARG A N 1
ATOM 701 C CA . ARG A 1 93 ? -19.613 -1.413 9.492 1.00 98.44 93 ARG A CA 1
ATOM 702 C C . ARG A 1 93 ? -19.005 -0.063 9.791 1.00 98.44 93 ARG A C 1
ATOM 704 O O . ARG A 1 93 ? -19.710 0.856 10.197 1.00 98.44 93 ARG A O 1
ATOM 711 N N . PHE A 1 94 ? -17.720 0.052 9.516 1.00 98.62 94 PHE A N 1
ATOM 712 C CA . PHE A 1 94 ? -17.010 1.317 9.546 1.00 98.62 94 PHE A CA 1
ATOM 713 C C . PHE A 1 94 ? -16.101 1.423 8.327 1.00 98.62 94 PHE A C 1
ATOM 715 O O . PHE A 1 94 ? -15.812 0.423 7.660 1.00 98.62 94 PHE A O 1
ATOM 722 N N . GLU A 1 95 ? -15.669 2.639 8.037 1.00 98.00 95 GLU A N 1
ATOM 723 C CA . GLU A 1 95 ? -14.633 2.918 7.056 1.00 98.00 95 GLU A CA 1
ATOM 724 C C . GLU A 1 95 ? -13.481 3.685 7.692 1.00 98.00 95 GLU A C 1
ATOM 726 O O . GLU A 1 95 ? -13.651 4.330 8.723 1.00 98.00 95 GLU A O 1
ATOM 731 N N . ILE A 1 96 ? -12.314 3.572 7.073 1.00 97.94 96 ILE A N 1
ATOM 732 C CA . ILE A 1 96 ? -11.128 4.366 7.360 1.00 97.94 96 ILE A CA 1
ATOM 733 C C . ILE A 1 96 ? -10.829 5.170 6.105 1.00 97.94 96 ILE A C 1
ATOM 735 O O . ILE A 1 96 ? -10.743 4.598 5.015 1.00 97.94 96 ILE A O 1
ATOM 739 N N . VAL A 1 97 ? -10.666 6.473 6.269 1.00 97.69 9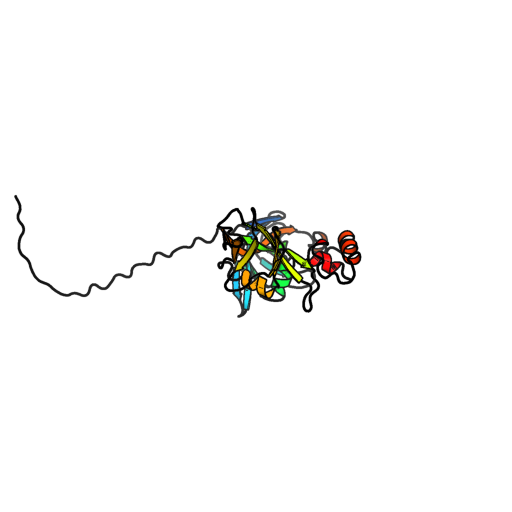7 VAL A N 1
ATOM 740 C CA . VAL A 1 97 ? -10.338 7.421 5.213 1.00 97.69 97 VAL A CA 1
ATOM 741 C C . VAL A 1 97 ? -8.904 7.886 5.431 1.00 97.69 97 VAL A C 1
ATOM 743 O O . VAL A 1 97 ? -8.574 8.439 6.475 1.00 97.69 97 VAL A O 1
ATOM 746 N N . LEU A 1 98 ? -8.044 7.626 4.449 1.00 97.25 98 LEU A N 1
ATOM 747 C CA . LEU A 1 98 ? -6.668 8.114 4.410 1.00 97.25 98 LEU A CA 1
ATOM 748 C C . LEU A 1 98 ? -6.561 9.125 3.276 1.00 97.25 98 LEU A C 1
ATOM 750 O O . LEU A 1 98 ? -6.655 8.746 2.102 1.00 97.25 98 LEU A O 1
ATOM 754 N N . HIS A 1 99 ? -6.377 10.400 3.606 1.00 96.00 99 HIS A N 1
ATOM 755 C CA . HIS A 1 99 ? -6.269 11.438 2.591 1.00 96.00 99 HIS A CA 1
ATOM 756 C C . HIS A 1 99 ? -4.988 11.264 1.772 1.00 96.00 99 HIS A C 1
ATOM 758 O O . HIS A 1 99 ? -3.934 10.862 2.285 1.00 96.00 99 HIS A O 1
ATOM 764 N N . ASP A 1 100 ? -5.077 11.558 0.473 1.00 94.31 100 ASP A N 1
ATOM 765 C CA . ASP A 1 100 ? -3.896 11.589 -0.379 1.00 94.31 100 ASP A CA 1
ATOM 766 C C . ASP A 1 100 ? -2.866 12.595 0.163 1.00 94.31 100 ASP A C 1
ATOM 768 O O . ASP A 1 100 ? -3.195 13.665 0.678 1.00 94.31 100 ASP A O 1
ATOM 772 N N . GLY A 1 101 ? -1.594 12.228 0.056 1.00 93.81 101 GLY A N 1
ATOM 773 C CA . GLY A 1 101 ? -0.465 12.970 0.582 1.00 93.81 101 GLY A CA 1
ATOM 774 C C . GLY A 1 101 ? 0.196 12.227 1.734 1.00 93.81 101 GLY A C 1
ATOM 775 O O . GLY A 1 101 ? 0.576 11.063 1.608 1.00 93.81 101 GLY A O 1
ATOM 776 N N . TYR A 1 102 ? 0.411 12.929 2.846 1.00 93.75 102 TYR A N 1
ATOM 777 C CA . TYR A 1 102 ? 1.223 12.428 3.955 1.00 93.75 102 TYR A CA 1
ATOM 778 C C . TYR A 1 102 ? 0.649 11.159 4.596 1.00 93.75 102 TYR A C 1
ATOM 780 O O . TYR A 1 102 ? 1.413 10.231 4.873 1.00 93.75 102 TYR A O 1
ATOM 788 N N . GLU A 1 103 ? -0.670 11.099 4.797 1.00 94.75 103 GLU A N 1
ATOM 789 C CA . GLU A 1 103 ? -1.313 9.972 5.473 1.00 94.75 103 GLU A CA 1
ATOM 790 C C . GLU A 1 103 ? -1.169 8.685 4.671 1.00 94.75 103 GLU A C 1
ATOM 792 O O . GLU A 1 103 ? -0.563 7.707 5.124 1.00 94.75 103 GLU A O 1
ATOM 797 N N . LEU A 1 104 ? -1.649 8.715 3.430 1.00 96.38 104 LEU A N 1
ATOM 798 C CA . LEU A 1 104 ? -1.590 7.565 2.545 1.00 96.38 104 LEU A CA 1
ATOM 799 C C . LEU A 1 104 ? -0.143 7.120 2.271 1.00 96.38 104 LEU A C 1
ATOM 801 O O . LEU A 1 104 ? 0.167 5.931 2.382 1.00 96.38 104 LEU A O 1
ATOM 805 N N . ASN A 1 105 ? 0.772 8.053 1.987 1.00 97.25 105 ASN A N 1
ATOM 806 C CA . ASN A 1 105 ? 2.192 7.745 1.776 1.00 97.25 105 ASN A CA 1
ATOM 807 C C . ASN A 1 105 ? 2.818 7.062 3.005 1.00 97.25 105 ASN A C 1
ATOM 809 O O . ASN A 1 105 ? 3.557 6.082 2.887 1.00 97.25 105 ASN A O 1
ATOM 813 N N . THR A 1 106 ? 2.483 7.537 4.206 1.00 96.69 106 THR A N 1
ATOM 814 C CA . THR A 1 106 ? 2.986 6.984 5.466 1.00 96.69 106 THR A CA 1
ATOM 815 C C . THR A 1 106 ? 2.575 5.530 5.647 1.00 96.69 106 THR A C 1
ATOM 817 O O . THR A 1 106 ? 3.451 4.702 5.917 1.00 96.69 106 THR A O 1
ATOM 820 N N . VAL A 1 107 ? 1.302 5.192 5.432 1.00 97.31 107 VAL A N 1
ATOM 821 C CA . VAL A 1 107 ? 0.833 3.804 5.555 1.00 97.31 107 VAL A CA 1
ATOM 822 C C . VAL A 1 107 ? 1.444 2.930 4.455 1.00 97.31 107 VAL A C 1
ATOM 824 O O . VAL A 1 107 ? 2.053 1.903 4.756 1.00 97.31 107 VAL A O 1
ATOM 827 N N . LEU A 1 108 ? 1.409 3.375 3.191 1.00 97.94 108 LEU A N 1
ATOM 828 C CA . LEU A 1 108 ? 1.964 2.615 2.060 1.00 97.94 108 LEU A CA 1
ATOM 829 C C . LEU A 1 108 ? 3.473 2.382 2.165 1.00 97.94 108 LEU A C 1
ATOM 831 O O . LEU A 1 108 ? 3.990 1.398 1.638 1.00 97.94 108 LEU A O 1
ATOM 835 N N . SER A 1 109 ? 4.202 3.270 2.844 1.00 97.56 109 SER A N 1
ATOM 836 C CA . SER A 1 109 ? 5.634 3.088 3.114 1.00 97.56 109 SER A CA 1
ATOM 837 C C . SER A 1 109 ? 5.937 1.944 4.095 1.00 97.56 109 SER A C 1
ATOM 839 O O . SER A 1 109 ? 7.108 1.672 4.369 1.00 97.56 109 SER A O 1
ATOM 841 N N . GLY A 1 110 ? 4.907 1.269 4.615 1.00 96.06 110 GLY A N 1
ATOM 842 C CA . GLY A 1 110 ? 5.009 0.108 5.494 1.00 96.06 110 GLY A CA 1
ATOM 843 C C . GLY A 1 110 ? 4.809 0.428 6.974 1.00 96.06 110 GLY A C 1
ATOM 844 O O . GLY A 1 110 ? 5.219 -0.374 7.814 1.00 96.06 110 GLY A O 1
ATOM 845 N N . LEU A 1 111 ? 4.236 1.590 7.317 1.00 96.00 111 LEU A N 1
ATOM 846 C CA . LEU A 1 111 ? 3.818 1.854 8.694 1.00 96.00 111 LEU A CA 1
ATOM 847 C C . LEU A 1 111 ? 2.453 1.187 8.931 1.00 96.00 111 LEU A C 1
ATOM 849 O O . LEU A 1 111 ? 1.512 1.501 8.201 1.00 96.00 111 LEU A O 1
ATOM 853 N N . PRO A 1 112 ? 2.321 0.273 9.911 1.00 96.25 112 PRO A N 1
ATOM 854 C CA . PRO A 1 112 ? 1.027 -0.309 10.234 1.00 96.25 112 PRO A CA 1
ATOM 855 C C . PRO A 1 112 ? 0.060 0.767 10.723 1.00 96.25 112 PRO A C 1
ATOM 857 O O . PRO A 1 112 ? 0.453 1.648 11.489 1.00 96.25 112 PRO A O 1
ATOM 860 N N . LEU A 1 113 ? -1.199 0.655 10.309 1.00 97.50 113 LEU A N 1
ATOM 861 C CA . LEU A 1 113 ? -2.286 1.457 10.849 1.00 97.50 113 LEU A CA 1
ATOM 862 C C . LEU A 1 113 ? -3.000 0.638 11.920 1.00 97.50 113 LEU A C 1
ATOM 864 O O . LEU A 1 113 ? -3.359 -0.521 11.691 1.00 97.50 113 LEU A O 1
ATOM 868 N N . PHE A 1 114 ? -3.199 1.239 13.083 1.00 98.06 114 PHE A N 1
ATOM 869 C CA . PHE A 1 114 ? -3.966 0.648 14.163 1.00 98.06 114 PHE A CA 1
ATOM 870 C C . PHE A 1 114 ? -5.368 1.238 14.192 1.00 98.06 114 PHE A C 1
ATOM 872 O O . PHE A 1 114 ? -5.583 2.394 13.835 1.00 98.06 114 PHE A O 1
ATOM 879 N N . VAL A 1 115 ? -6.333 0.428 14.610 1.00 98.25 115 VAL A N 1
ATOM 880 C CA . VAL A 1 115 ? -7.735 0.823 14.715 1.00 98.25 115 VAL A CA 1
ATOM 881 C C . VAL A 1 115 ? -8.268 0.298 16.028 1.00 98.25 115 VAL A C 1
ATOM 883 O O . VAL A 1 115 ? -8.331 -0.915 16.222 1.00 98.25 115 VAL A O 1
ATOM 886 N N . ASN A 1 116 ? -8.659 1.190 16.929 1.00 97.94 116 ASN A N 1
ATOM 887 C CA . ASN A 1 116 ? -9.403 0.782 18.110 1.00 97.94 116 ASN A CA 1
ATOM 888 C C . ASN A 1 116 ? -10.874 0.634 17.754 1.00 97.94 116 ASN A C 1
ATOM 890 O O . ASN A 1 116 ? -11.457 1.495 17.097 1.00 97.94 116 ASN A O 1
ATOM 894 N N . VAL A 1 117 ? -11.453 -0.483 18.182 1.00 98.38 117 VAL A N 1
ATOM 895 C CA . VAL A 1 117 ? -12.836 -0.850 17.909 1.00 98.38 117 VAL A CA 1
ATOM 896 C C . VAL A 1 117 ? -13.534 -1.124 19.229 1.00 98.38 117 VAL A C 1
ATOM 898 O O . VAL A 1 117 ? -13.214 -2.084 19.932 1.00 98.38 117 VAL A O 1
ATOM 901 N N . PHE A 1 118 ? -14.528 -0.299 19.541 1.00 98.19 118 PHE A N 1
ATOM 902 C CA . PH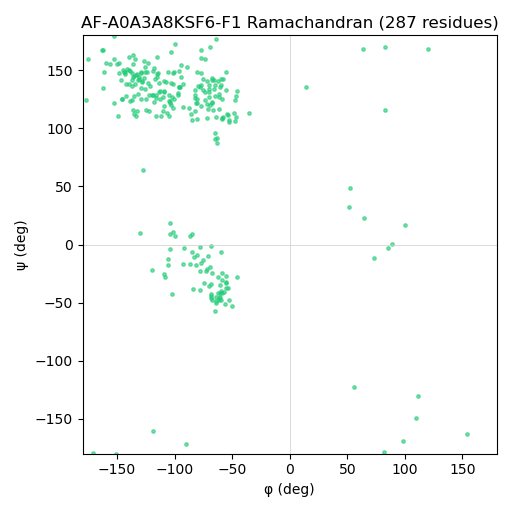E A 1 118 ? -15.396 -0.469 20.697 1.00 98.19 118 PHE A CA 1
ATOM 903 C C . PHE A 1 118 ? -16.723 -1.054 20.245 1.00 98.19 118 PHE A C 1
ATOM 905 O O . PHE A 1 118 ? -17.295 -0.652 19.230 1.00 98.19 118 PHE A O 1
ATOM 912 N N . THR A 1 119 ? -17.243 -2.003 21.012 1.00 97.50 119 THR A N 1
ATOM 913 C CA . THR A 1 119 ? -18.493 -2.693 20.708 1.00 97.50 119 THR A CA 1
ATOM 914 C C . THR A 1 119 ? -19.469 -2.611 21.877 1.00 97.50 119 THR A C 1
ATOM 916 O O . THR A 1 119 ? -19.095 -2.607 23.050 1.00 97.50 119 THR A O 1
ATOM 919 N N . ASN A 1 120 ? -20.763 -2.580 21.562 1.00 95.00 120 ASN A N 1
ATOM 920 C CA . ASN A 1 120 ? -21.835 -2.61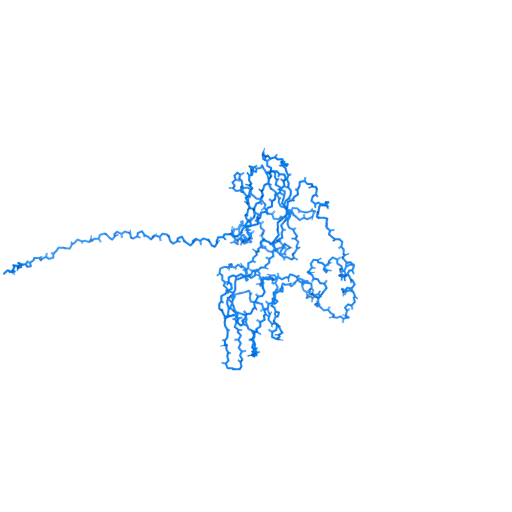7 22.562 1.00 95.00 120 ASN A CA 1
ATOM 921 C C . ASN A 1 120 ? -21.992 -4.013 23.197 1.00 95.00 120 ASN A C 1
ATOM 923 O O . ASN A 1 120 ? -22.538 -4.161 24.292 1.00 95.00 120 ASN A O 1
ATOM 927 N N . THR A 1 121 ? -21.535 -5.052 22.495 1.00 90.25 121 THR A N 1
ATOM 928 C CA . THR A 1 121 ? -21.723 -6.468 22.835 1.00 90.25 121 THR A CA 1
ATOM 929 C C . THR A 1 121 ? -20.474 -7.258 22.479 1.00 90.25 121 THR A C 1
ATOM 931 O O . THR A 1 121 ? -19.883 -6.966 21.449 1.00 90.25 121 THR A O 1
ATOM 934 N N . GLY A 1 122 ? -20.167 -8.313 23.230 1.00 87.31 122 GLY A N 1
ATOM 935 C CA . GLY A 1 122 ? -18.976 -9.140 23.020 1.00 87.31 122 GLY A CA 1
ATOM 936 C C . GLY A 1 122 ? -18.064 -9.141 24.244 1.00 87.31 122 GLY A C 1
ATOM 937 O O . GLY A 1 122 ? -18.276 -8.381 25.195 1.00 87.31 122 GLY A O 1
ATOM 938 N N . THR A 1 123 ? -17.089 -10.042 24.242 1.00 91.12 123 THR A N 1
ATOM 939 C CA . THR A 1 123 ? -15.988 -10.147 25.200 1.00 91.12 123 THR A CA 1
ATOM 940 C C . THR A 1 123 ? -14.690 -10.391 24.417 1.00 91.12 123 THR A C 1
ATOM 942 O O . THR A 1 123 ? -14.545 -11.457 23.816 1.00 91.12 123 THR A O 1
ATOM 945 N N . PRO A 1 124 ? -13.750 -9.428 24.413 1.00 92.69 124 PRO A N 1
ATOM 946 C CA . PRO A 1 124 ? -13.829 -8.111 25.066 1.00 92.69 124 PRO A CA 1
ATOM 947 C C . PRO A 1 124 ? -14.848 -7.165 24.395 1.00 92.69 124 PRO A C 1
ATOM 949 O O . PRO A 1 124 ? -15.332 -7.430 23.299 1.00 92.69 124 PRO A O 1
ATOM 952 N N . ARG A 1 125 ? -15.147 -6.025 25.032 1.00 95.12 125 ARG A N 1
ATOM 953 C CA . ARG A 1 125 ? -15.930 -4.928 24.414 1.00 95.12 125 ARG A CA 1
ATOM 954 C C . ARG A 1 125 ? -15.072 -3.874 23.710 1.00 95.12 125 ARG A C 1
ATOM 956 O O . ARG A 1 125 ? -15.608 -2.939 23.129 1.00 95.12 125 ARG A O 1
ATOM 963 N N . SER A 1 126 ? -13.757 -4.020 23.773 1.00 96.94 126 SER A N 1
ATOM 964 C CA . SER A 1 126 ? -12.788 -3.174 23.089 1.00 96.94 126 SER A CA 1
ATOM 965 C C . SER A 1 126 ? -11.653 -4.055 22.606 1.00 96.94 126 SER A C 1
ATOM 967 O O . SER A 1 126 ? -11.222 -4.941 23.340 1.00 96.94 126 SER A O 1
ATOM 969 N N . TYR A 1 127 ? -11.188 -3.822 21.390 1.00 98.12 127 TYR A N 1
ATOM 970 C CA . TYR A 1 127 ? -10.024 -4.494 20.831 1.00 98.12 127 TYR A CA 1
ATOM 971 C C . TYR A 1 127 ? -9.352 -3.597 19.796 1.00 98.12 127 TYR A C 1
ATOM 973 O O . TYR A 1 127 ? -9.970 -2.679 19.252 1.00 98.12 127 TYR A O 1
ATOM 981 N N . THR A 1 128 ? -8.087 -3.878 19.510 1.00 98.44 128 THR A N 1
ATOM 982 C CA . THR A 1 128 ? -7.304 -3.156 18.512 1.00 98.44 128 THR A CA 1
ATOM 983 C C . THR A 1 128 ? -7.061 -4.050 17.306 1.00 98.44 128 THR A C 1
ATOM 985 O O . THR A 1 128 ? -6.623 -5.193 17.444 1.00 98.44 128 THR A O 1
ATOM 988 N N . ALA A 1 129 ? -7.306 -3.521 16.111 1.00 98.31 129 ALA A N 1
ATOM 989 C CA . ALA A 1 129 ? -6.852 -4.108 14.863 1.00 98.31 129 ALA A CA 1
ATOM 990 C C . ALA A 1 129 ? -5.531 -3.470 14.422 1.00 98.31 129 ALA A C 1
ATOM 992 O O . ALA A 1 129 ? -5.407 -2.250 14.429 1.00 98.31 129 ALA A O 1
ATOM 993 N N . ARG A 1 130 ? -4.573 -4.284 13.981 1.00 98.25 130 ARG A N 1
ATOM 994 C CA . ARG A 1 130 ? -3.400 -3.851 13.215 1.00 98.25 130 ARG A CA 1
ATOM 995 C C . ARG A 1 130 ? -3.615 -4.237 11.761 1.00 98.25 130 ARG A C 1
ATOM 997 O O . ARG A 1 130 ? -3.773 -5.425 11.469 1.00 98.25 130 ARG A O 1
ATOM 1004 N N . ILE A 1 131 ? -3.560 -3.262 10.860 1.00 97.88 131 ILE A N 1
ATOM 1005 C CA . ILE A 1 131 ? -3.581 -3.502 9.417 1.00 97.88 131 ILE A CA 1
ATOM 1006 C C . ILE A 1 131 ? -2.310 -2.996 8.742 1.00 97.88 131 ILE A C 1
ATOM 1008 O O . ILE A 1 131 ? -1.703 -2.009 9.161 1.00 97.88 131 ILE A O 1
ATOM 1012 N N . VAL A 1 132 ? -1.920 -3.673 7.664 1.00 97.81 132 VAL A N 1
ATOM 1013 C CA . VAL A 1 132 ? -0.856 -3.213 6.762 1.00 97.81 132 VAL A CA 1
ATOM 1014 C C . VAL A 1 132 ? -1.456 -2.988 5.387 1.00 97.81 132 VAL A C 1
ATOM 1016 O O . VAL A 1 132 ? -2.023 -3.908 4.794 1.00 97.81 132 VAL A O 1
ATOM 1019 N N . VAL A 1 133 ? -1.311 -1.767 4.874 1.00 97.94 133 VAL A N 1
ATOM 1020 C CA . VAL A 1 133 ? -1.720 -1.408 3.515 1.00 97.94 133 VAL A CA 1
ATOM 1021 C C . VAL A 1 133 ? -0.473 -1.292 2.656 1.00 97.94 133 VAL A C 1
ATOM 1023 O O . VAL A 1 133 ? 0.474 -0.602 3.025 1.00 97.94 133 VAL A O 1
ATOM 1026 N N . ALA A 1 134 ? -0.466 -1.963 1.511 1.00 97.88 134 ALA A N 1
ATOM 1027 C CA . ALA A 1 134 ? 0.662 -1.934 0.596 1.00 97.88 134 ALA A CA 1
ATOM 1028 C C . ALA A 1 134 ? 0.190 -1.893 -0.863 1.00 97.88 134 ALA A C 1
ATOM 1030 O O . ALA A 1 134 ? -0.876 -2.432 -1.174 1.00 97.88 134 ALA A O 1
ATOM 1031 N N . PRO A 1 135 ? 0.965 -1.289 -1.778 1.00 97.94 135 PRO A N 1
ATOM 1032 C CA . PRO A 1 135 ? 0.631 -1.314 -3.192 1.00 97.94 135 PRO A CA 1
ATOM 1033 C C . PRO A 1 135 ? 0.833 -2.727 -3.757 1.00 97.94 135 PRO A C 1
ATOM 1035 O O . PRO A 1 135 ? 1.844 -3.385 -3.479 1.00 97.94 135 PRO A O 1
ATOM 1038 N N . ARG A 1 136 ? -0.141 -3.217 -4.525 1.00 97.75 136 ARG A N 1
ATOM 1039 C CA . ARG A 1 136 ? -0.139 -4.562 -5.111 1.00 97.75 136 ARG A CA 1
ATOM 1040 C C . ARG A 1 136 ? -0.615 -4.540 -6.551 1.00 97.75 136 ARG A C 1
ATOM 1042 O O . ARG A 1 136 ? -1.602 -3.877 -6.873 1.00 97.75 136 ARG A O 1
ATOM 1049 N N . PHE A 1 137 ? 0.085 -5.278 -7.401 1.00 97.75 137 PHE A N 1
ATOM 1050 C CA . PHE A 1 137 ? -0.387 -5.579 -8.739 1.00 97.75 137 PHE A CA 1
ATOM 1051 C C . PHE A 1 137 ? -1.481 -6.642 -8.696 1.00 97.75 137 PHE A C 1
ATOM 1053 O O . PHE A 1 137 ? -1.414 -7.586 -7.919 1.00 97.75 137 PHE A O 1
ATOM 1060 N N . PHE A 1 138 ? -2.485 -6.515 -9.550 1.00 95.81 138 PHE A N 1
ATOM 1061 C CA . PHE A 1 138 ? -3.543 -7.505 -9.710 1.00 95.81 138 PHE A CA 1
ATOM 1062 C C . PHE A 1 138 ? -4.083 -7.481 -11.143 1.00 95.81 138 PHE A C 1
ATOM 1064 O O . PHE A 1 138 ? -3.609 -6.719 -11.989 1.00 95.81 138 PHE A O 1
ATOM 1071 N N . ASP A 1 139 ? -5.064 -8.344 -11.420 1.00 95.25 139 ASP A N 1
ATOM 1072 C CA . ASP A 1 139 ? -5.735 -8.440 -12.724 1.00 95.25 139 ASP A CA 1
ATOM 1073 C C . ASP A 1 139 ? -4.746 -8.599 -13.898 1.00 95.25 139 ASP A C 1
ATOM 1075 O O . ASP A 1 139 ? -4.775 -7.884 -14.901 1.00 95.25 139 ASP A O 1
ATOM 1079 N N . PHE A 1 140 ? -3.812 -9.541 -13.743 1.00 97.50 140 PHE A N 1
ATOM 1080 C CA . PHE A 1 140 ? -2.798 -9.843 -14.747 1.00 97.50 140 PHE A CA 1
ATOM 1081 C C . PHE A 1 140 ? -3.425 -10.500 -15.981 1.00 97.50 140 PHE A C 1
ATOM 1083 O O . PHE A 1 140 ? -3.972 -11.600 -15.890 1.00 97.50 140 PHE A O 1
ATOM 1090 N N . ARG A 1 141 ? -3.292 -9.879 -17.158 1.00 97.88 141 ARG A N 1
ATOM 1091 C CA . ARG A 1 141 ? -3.828 -10.415 -18.426 1.00 97.88 141 ARG A CA 1
ATOM 1092 C C . ARG A 1 141 ? -2.815 -10.300 -19.554 1.00 97.88 141 ARG A C 1
ATOM 1094 O O . ARG A 1 141 ? -2.090 -9.320 -19.627 1.00 97.88 141 ARG A O 1
ATOM 1101 N N . GLY A 1 142 ? -2.784 -11.269 -20.463 1.00 97.12 142 GLY A N 1
ATOM 1102 C CA . GLY A 1 142 ? -1.883 -11.268 -21.621 1.00 97.12 142 GLY A CA 1
ATOM 1103 C C . GLY A 1 142 ? -0.778 -12.319 -21.521 1.00 97.12 142 GLY A C 1
ATOM 1104 O O . GLY A 1 142 ? -0.988 -13.397 -20.970 1.00 97.12 142 GLY A O 1
ATOM 1105 N N . SER A 1 143 ? 0.383 -12.025 -22.106 1.00 96.06 143 SER A N 1
ATOM 1106 C CA . SER A 1 143 ? 1.477 -12.980 -22.290 1.00 96.06 143 SER A CA 1
ATOM 1107 C C . SER A 1 143 ? 2.023 -13.516 -20.965 1.00 96.06 143 SER A C 1
ATOM 1109 O O . SER A 1 143 ? 2.432 -12.749 -20.093 1.00 96.06 143 SER A O 1
ATOM 1111 N N . SER A 1 144 ? 2.138 -14.842 -20.855 1.00 94.56 144 SER A N 1
ATOM 1112 C CA . SER A 1 144 ? 2.846 -15.514 -19.756 1.00 94.56 144 SER A CA 1
ATOM 1113 C C . SER A 1 144 ? 4.366 -15.348 -19.830 1.00 94.56 144 SER A C 1
ATOM 1115 O O . SER A 1 144 ? 5.065 -15.704 -18.887 1.00 94.56 144 SER A O 1
ATOM 1117 N N . GLY A 1 145 ? 4.889 -14.821 -20.943 1.00 94.69 145 GLY A N 1
ATOM 1118 C CA . GLY A 1 145 ? 6.307 -14.509 -21.094 1.00 94.69 145 GLY A CA 1
ATOM 1119 C C . GLY A 1 145 ? 6.742 -13.249 -20.345 1.00 94.69 145 GLY A C 1
ATOM 1120 O O . GLY A 1 145 ? 7.935 -13.052 -20.155 1.00 94.69 145 GLY A O 1
ATOM 1121 N N . ILE A 1 146 ? 5.795 -12.432 -19.873 1.00 97.56 146 ILE A N 1
ATOM 1122 C CA . ILE A 1 146 ? 6.049 -11.334 -18.938 1.00 97.56 146 ILE A CA 1
ATOM 1123 C C . ILE A 1 146 ? 5.516 -11.770 -17.572 1.00 97.56 146 ILE A C 1
ATOM 1125 O O . ILE A 1 146 ? 4.309 -11.926 -17.370 1.00 97.56 146 ILE A O 1
ATOM 1129 N N . TRP A 1 147 ? 6.403 -11.972 -16.611 1.00 97.69 147 TRP A N 1
ATOM 1130 C CA . TRP A 1 147 ? 6.049 -12.182 -15.216 1.00 97.69 147 TRP A CA 1
ATOM 1131 C C . TRP A 1 147 ? 6.142 -10.851 -14.472 1.00 97.69 147 TRP A C 1
ATOM 1133 O O . TRP A 1 147 ? 7.071 -10.085 -14.693 1.00 97.69 147 TRP A O 1
ATOM 1143 N N . ILE A 1 148 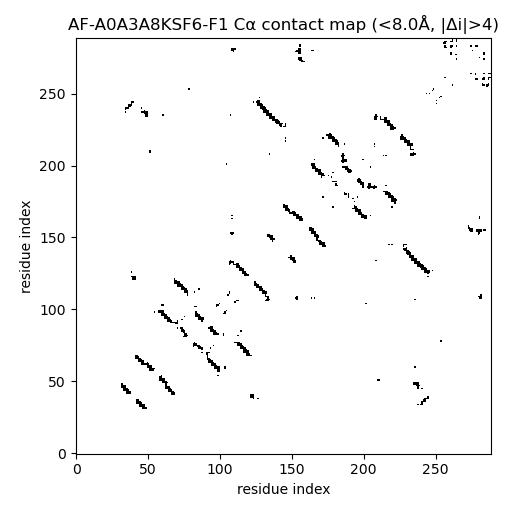? 5.156 -10.548 -13.635 1.00 98.38 148 ILE A N 1
ATOM 1144 C CA . ILE A 1 148 ? 5.115 -9.323 -12.830 1.00 98.38 148 ILE A CA 1
ATOM 1145 C C . ILE A 1 148 ? 4.849 -9.798 -11.413 1.00 98.38 148 ILE A C 1
ATOM 1147 O O . ILE A 1 148 ? 3.889 -10.543 -11.205 1.00 98.38 148 ILE A O 1
ATOM 1151 N N . ASP A 1 149 ? 5.702 -9.403 -10.478 1.00 98.12 149 ASP A N 1
ATOM 1152 C CA . ASP A 1 149 ? 5.504 -9.745 -9.077 1.00 98.12 149 ASP A CA 1
ATOM 1153 C C . ASP A 1 149 ? 4.337 -8.931 -8.514 1.00 98.12 149 ASP A C 1
ATOM 1155 O O . ASP A 1 149 ? 4.169 -7.755 -8.837 1.00 98.12 149 ASP A O 1
ATOM 1159 N N . GLU A 1 150 ? 3.515 -9.559 -7.668 1.00 97.81 150 GLU A N 1
ATOM 1160 C CA . GLU A 1 150 ? 2.376 -8.882 -7.036 1.00 97.81 150 GLU A CA 1
ATOM 1161 C C . GLU A 1 150 ? 2.841 -7.699 -6.177 1.00 97.81 150 GLU A C 1
ATOM 1163 O O . GLU A 1 150 ? 2.169 -6.675 -6.079 1.00 97.81 150 GLU A O 1
ATOM 1168 N N . GLU A 1 151 ? 4.000 -7.838 -5.539 1.00 98.00 151 GLU A N 1
ATOM 1169 C CA . GLU A 1 151 ? 4.479 -6.898 -4.541 1.00 98.00 151 GLU A CA 1
ATOM 1170 C C . GLU A 1 151 ? 5.155 -5.671 -5.153 1.00 98.00 151 GLU A C 1
ATOM 1172 O O . GLU A 1 151 ? 6.111 -5.764 -5.925 1.00 98.00 151 GLU A O 1
ATOM 1177 N N . VAL A 1 152 ? 4.708 -4.499 -4.704 1.00 98.50 152 VAL A N 1
ATOM 1178 C CA . VAL A 1 152 ? 5.465 -3.255 -4.806 1.00 98.50 152 VAL A CA 1
ATOM 1179 C C . VAL A 1 152 ? 5.894 -2.862 -3.398 1.00 98.50 152 VAL A C 1
ATOM 1181 O O . VAL A 1 152 ? 5.068 -2.577 -2.528 1.00 98.50 152 VAL A O 1
ATOM 1184 N N . THR A 1 153 ? 7.202 -2.868 -3.165 1.00 98.25 153 THR A N 1
ATOM 1185 C CA . THR A 1 153 ? 7.782 -2.758 -1.825 1.00 98.25 153 THR A CA 1
ATOM 1186 C C . THR A 1 153 ? 8.461 -1.403 -1.643 1.00 98.25 153 THR A C 1
ATOM 1188 O O . THR A 1 153 ? 9.275 -1.015 -2.485 1.00 98.25 153 THR A O 1
ATOM 1191 N N . PRO A 1 154 ? 8.187 -0.674 -0.548 1.00 98.44 154 PRO A N 1
ATOM 1192 C CA . PRO A 1 154 ? 8.874 0.574 -0.247 1.00 98.44 154 PRO A CA 1
ATOM 1193 C C . PRO A 1 154 ? 10.335 0.301 0.139 1.00 98.44 154 PRO A C 1
ATOM 1195 O O . PRO A 1 154 ? 10.631 -0.557 0.977 1.00 98.44 154 PRO A O 1
ATOM 1198 N N . ARG A 1 155 ? 11.268 1.038 -0.461 1.00 98.19 155 ARG A N 1
ATOM 1199 C CA . ARG A 1 155 ? 12.722 0.915 -0.297 1.00 98.19 155 ARG A CA 1
ATOM 1200 C C . ARG A 1 155 ? 13.334 2.238 0.138 1.00 98.19 155 ARG A C 1
ATOM 1202 O O . ARG A 1 155 ? 12.858 3.305 -0.244 1.00 98.19 155 ARG A O 1
ATOM 1209 N N . TYR A 1 156 ? 14.408 2.141 0.919 1.00 98.25 156 TYR A N 1
ATOM 1210 C CA . TYR A 1 156 ? 15.221 3.290 1.291 1.00 98.25 156 TYR A CA 1
ATOM 1211 C C . TYR A 1 156 ? 16.262 3.562 0.203 1.00 98.25 156 TYR A C 1
ATOM 1213 O O . TYR A 1 156 ? 17.214 2.795 0.037 1.00 98.25 156 TYR A O 1
ATOM 1221 N N . VAL A 1 157 ? 16.058 4.632 -0.560 1.00 97.50 157 VAL A N 1
ATOM 1222 C CA . VAL A 1 157 ? 16.953 5.069 -1.634 1.00 97.50 157 VAL A CA 1
ATOM 1223 C C . VAL A 1 157 ? 17.199 6.562 -1.480 1.00 97.50 157 VAL A C 1
ATOM 1225 O O . VAL A 1 157 ? 16.269 7.349 -1.628 1.00 97.50 157 VAL A O 1
ATOM 1228 N N . VAL A 1 158 ? 18.442 6.943 -1.192 1.00 96.00 158 VAL A N 1
ATOM 1229 C CA . VAL A 1 158 ? 18.879 8.329 -1.008 1.00 96.00 158 VAL A CA 1
ATOM 1230 C C . VAL A 1 158 ? 18.664 9.113 -2.296 1.00 96.00 158 VAL A C 1
ATOM 1232 O O . VAL A 1 158 ? 19.275 8.823 -3.326 1.00 96.00 158 VAL A O 1
ATOM 1235 N N . GLN A 1 159 ? 17.790 10.113 -2.230 1.00 91.94 159 GLN A 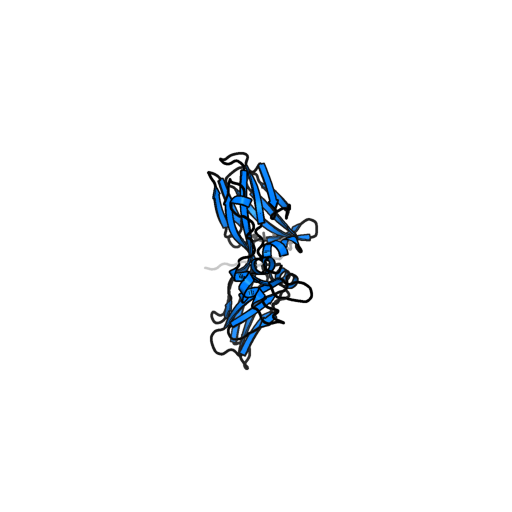N 1
ATOM 1236 C CA . GLN A 1 159 ? 17.436 10.992 -3.344 1.00 91.94 159 GLN A CA 1
ATOM 1237 C C . GLN A 1 159 ? 17.297 12.433 -2.828 1.00 91.94 159 GLN A C 1
ATOM 1239 O O . GLN A 1 159 ? 17.109 12.629 -1.629 1.00 91.94 159 GLN A O 1
ATOM 1244 N N . PRO A 1 160 ? 17.347 13.458 -3.702 1.00 85.88 160 PRO A N 1
ATOM 1245 C CA . PRO A 1 160 ? 17.409 14.858 -3.272 1.00 85.88 160 PRO A CA 1
ATOM 1246 C C . PRO A 1 160 ? 16.292 15.321 -2.322 1.00 85.88 160 PRO A C 1
ATOM 1248 O O . PRO A 1 160 ? 16.543 16.174 -1.480 1.00 85.88 160 PRO A O 1
ATOM 1251 N N . ASN A 1 161 ? 15.079 14.769 -2.449 1.00 83.56 161 ASN A N 1
ATOM 1252 C CA . ASN A 1 161 ? 13.890 15.284 -1.754 1.00 83.56 161 ASN A CA 1
ATOM 1253 C C . ASN A 1 161 ? 13.230 14.282 -0.795 1.00 83.56 161 ASN A C 1
ATOM 1255 O O . ASN A 1 161 ? 12.470 14.689 0.079 1.00 83.56 161 ASN A O 1
ATOM 1259 N N . ASN A 1 162 ? 13.446 12.979 -0.979 1.00 89.56 162 ASN A N 1
ATOM 1260 C CA . ASN A 1 162 ? 12.811 11.934 -0.178 1.00 89.56 162 ASN A CA 1
ATOM 1261 C C . ASN A 1 162 ? 13.587 10.623 -0.328 1.00 89.56 162 ASN A C 1
ATOM 1263 O O . ASN A 1 162 ? 13.879 10.216 -1.447 1.00 89.56 162 ASN A O 1
ATOM 1267 N N . ASN A 1 163 ? 13.857 9.929 0.777 1.00 96.19 163 ASN A N 1
ATOM 1268 C CA . ASN A 1 163 ? 14.565 8.650 0.745 1.00 96.19 163 ASN A CA 1
ATOM 1269 C C . ASN A 1 163 ? 13.641 7.440 0.519 1.00 96.19 163 ASN A C 1
ATOM 1271 O O . ASN A 1 163 ? 14.081 6.300 0.635 1.00 96.19 163 ASN A O 1
ATOM 1275 N N . LEU A 1 164 ? 12.358 7.666 0.229 1.00 97.56 164 LEU A N 1
ATOM 1276 C CA . LEU A 1 164 ? 11.371 6.630 -0.066 1.00 97.56 164 LEU A CA 1
ATOM 1277 C C . LEU A 1 164 ? 11.191 6.448 -1.576 1.00 97.56 164 LEU A C 1
ATOM 1279 O O . LEU A 1 164 ? 10.905 7.396 -2.309 1.00 97.56 164 LEU A O 1
ATOM 1283 N N . LEU A 1 165 ? 11.293 5.199 -2.014 1.00 97.69 165 LEU A N 1
ATOM 1284 C CA . LEU A 1 165 ? 10.998 4.753 -3.370 1.00 97.69 165 LEU A CA 1
ATOM 1285 C C . LEU A 1 165 ? 10.108 3.514 -3.307 1.00 97.69 165 LEU A C 1
ATOM 1287 O O . LEU A 1 165 ? 10.329 2.651 -2.463 1.00 97.69 165 LEU A O 1
ATOM 1291 N N . TYR A 1 166 ? 9.147 3.383 -4.208 1.00 98.69 166 TYR A N 1
ATOM 1292 C CA . TYR A 1 166 ? 8.324 2.182 -4.318 1.00 98.69 166 TYR A CA 1
ATOM 1293 C C . TYR A 1 166 ? 8.824 1.325 -5.466 1.00 98.69 166 TYR A C 1
ATOM 1295 O O . TYR A 1 166 ? 8.950 1.811 -6.587 1.00 98.69 166 TYR A O 1
ATOM 1303 N N . ARG A 1 167 ? 9.134 0.060 -5.178 1.00 98.56 167 ARG A N 1
ATOM 1304 C CA . ARG A 1 167 ? 9.804 -0.832 -6.119 1.00 98.56 167 ARG A CA 1
ATOM 1305 C C . ARG A 1 167 ? 8.991 -2.082 -6.388 1.00 98.56 167 ARG A C 1
ATOM 1307 O O . ARG A 1 167 ? 8.815 -2.900 -5.490 1.00 98.56 167 ARG A O 1
ATOM 1314 N N . GLY A 1 168 ? 8.548 -2.227 -7.627 1.00 98.50 168 GLY A N 1
ATOM 1315 C CA . GLY A 1 168 ? 8.013 -3.467 -8.175 1.00 98.50 168 GLY A CA 1
ATOM 1316 C C . GLY A 1 168 ? 9.054 -4.205 -9.010 1.00 98.50 168 GLY A C 1
ATOM 1317 O O . GLY A 1 168 ? 10.136 -3.685 -9.311 1.00 98.50 168 GLY A O 1
ATOM 1318 N N . HIS A 1 169 ? 8.696 -5.416 -9.417 1.00 98.19 169 HIS A N 1
ATOM 1319 C CA . HIS A 1 169 ? 9.558 -6.287 -10.199 1.00 98.19 169 HIS A CA 1
ATOM 1320 C C . HIS A 1 169 ? 8.783 -6.944 -11.337 1.00 98.19 169 HIS A C 1
ATOM 1322 O O . HIS A 1 169 ? 7.609 -7.291 -11.211 1.00 98.19 169 HIS A O 1
ATOM 1328 N N . ALA A 1 170 ? 9.461 -7.105 -12.466 1.00 97.94 170 ALA A N 1
ATOM 1329 C CA . ALA A 1 170 ? 8.974 -7.890 -13.584 1.00 97.94 170 ALA A CA 1
ATOM 1330 C C . ALA A 1 170 ? 10.132 -8.684 -14.182 1.00 97.94 170 ALA A C 1
ATOM 1332 O O . ALA A 1 170 ? 11.274 -8.237 -14.162 1.00 97.94 170 ALA A O 1
ATOM 1333 N N . SER A 1 171 ? 9.861 -9.847 -14.750 1.00 96.50 171 SER A N 1
ATOM 1334 C CA . SER A 1 171 ? 10.839 -10.603 -15.522 1.00 96.50 171 SER A CA 1
ATOM 1335 C C . SER A 1 171 ? 10.247 -10.986 -16.864 1.00 96.50 171 SER A C 1
ATOM 1337 O O . SER A 1 171 ? 9.038 -11.167 -17.009 1.00 96.50 171 SER A O 1
ATOM 1339 N N . VAL A 1 172 ? 11.103 -11.060 -17.875 1.00 95.44 172 VAL A N 1
ATOM 1340 C CA . VAL A 1 172 ? 10.688 -11.455 -19.216 1.00 95.44 172 VAL A CA 1
ATOM 1341 C C . VAL A 1 172 ? 11.435 -12.718 -19.610 1.00 95.44 172 VAL A C 1
ATOM 1343 O O . VAL A 1 172 ? 12.656 -12.791 -19.478 1.00 95.44 172 VAL A O 1
ATOM 1346 N N . SER A 1 173 ? 10.697 -13.728 -20.062 1.00 91.38 173 SER A N 1
ATOM 1347 C CA . SER A 1 173 ? 11.270 -14.978 -20.546 1.00 91.38 173 SER A CA 1
ATOM 1348 C C . SER A 1 173 ? 11.578 -14.913 -22.043 1.00 91.38 173 SER A C 1
ATOM 1350 O O . SER A 1 173 ? 10.949 -14.181 -22.808 1.00 91.38 173 SER A O 1
ATOM 1352 N N . GLY A 1 174 ? 12.572 -15.697 -22.464 1.00 83.12 174 GLY A N 1
ATOM 1353 C CA . GLY A 1 174 ? 13.083 -15.677 -23.833 1.00 83.12 174 GLY A CA 1
ATOM 1354 C C . GLY A 1 174 ? 14.088 -14.551 -24.092 1.00 83.12 174 GLY A C 1
ATOM 1355 O O . GLY A 1 174 ? 14.472 -13.805 -23.193 1.00 83.12 174 GLY A O 1
ATOM 1356 N N . TYR A 1 175 ? 14.559 -14.466 -25.336 1.00 75.06 175 TYR A N 1
ATOM 1357 C CA . TYR A 1 175 ? 15.451 -13.392 -25.764 1.00 75.06 175 TYR A CA 1
ATOM 1358 C C . TYR A 1 175 ? 14.622 -12.137 -26.060 1.00 75.06 175 TYR A C 1
ATOM 1360 O O . TYR A 1 175 ? 13.885 -12.100 -27.047 1.00 75.06 175 TYR A O 1
ATOM 1368 N N . VAL A 1 176 ? 14.730 -11.130 -25.192 1.00 79.88 176 VAL A N 1
ATOM 1369 C CA . VAL A 1 176 ? 14.153 -9.798 -25.394 1.00 79.88 176 VAL A CA 1
ATOM 1370 C C . VAL A 1 176 ? 15.187 -8.715 -25.124 1.00 79.88 176 VAL A C 1
ATOM 1372 O O . VAL A 1 176 ? 15.978 -8.789 -24.181 1.00 79.88 176 VAL A O 1
ATOM 1375 N N . ASP A 1 177 ? 15.125 -7.667 -25.933 1.00 85.75 177 ASP A N 1
ATOM 1376 C CA . ASP A 1 177 ? 15.995 -6.507 -25.851 1.00 85.75 177 ASP A CA 1
ATOM 1377 C C . ASP A 1 177 ? 15.328 -5.338 -25.132 1.00 85.75 177 ASP A C 1
ATOM 1379 O O . ASP A 1 177 ? 15.885 -4.254 -25.177 1.00 85.75 177 ASP A O 1
ATOM 1383 N N . TRP A 1 178 ? 14.145 -5.454 -24.523 1.00 92.06 178 TRP A N 1
ATOM 1384 C CA . TRP A 1 178 ? 13.560 -4.384 -23.700 1.00 92.06 178 TRP A CA 1
ATOM 1385 C C . TRP A 1 178 ? 12.251 -4.807 -23.022 1.00 92.06 178 TRP A C 1
ATOM 1387 O O . TRP A 1 178 ? 11.561 -5.723 -23.466 1.00 92.06 178 TRP A O 1
ATOM 1397 N N . LEU A 1 179 ? 11.910 -4.063 -21.967 1.00 96.31 179 LEU A N 1
ATOM 1398 C CA . LEU A 1 179 ? 10.584 -3.972 -21.364 1.00 96.31 179 LEU A CA 1
ATOM 1399 C C . LEU A 1 179 ? 10.241 -2.482 -21.248 1.00 96.31 179 LEU A C 1
ATOM 1401 O O . LEU A 1 179 ? 11.082 -1.693 -20.811 1.00 96.31 179 LEU A O 1
ATOM 1405 N N . THR A 1 180 ? 9.025 -2.102 -21.616 1.00 96.06 180 THR A N 1
ATOM 1406 C CA . THR A 1 180 ? 8.463 -0.774 -21.354 1.00 96.06 180 THR A CA 1
ATOM 1407 C C . THR A 1 180 ? 7.128 -0.908 -20.640 1.00 96.06 180 THR A C 1
ATOM 1409 O O . THR A 1 180 ? 6.430 -1.916 -20.774 1.00 96.06 180 THR A O 1
ATOM 1412 N N . VAL A 1 181 ? 6.787 0.118 -19.862 1.00 97.88 181 VAL A N 1
ATOM 1413 C CA . VAL A 1 181 ? 5.499 0.234 -19.180 1.00 97.88 181 VAL A CA 1
ATOM 1414 C C . VAL A 1 181 ? 4.847 1.535 -19.624 1.00 97.88 181 VAL A C 1
ATOM 1416 O O . VAL A 1 181 ? 5.488 2.585 -19.586 1.00 97.88 181 VAL A O 1
ATOM 1419 N N . THR A 1 182 ? 3.595 1.469 -20.068 1.00 97.62 182 THR A N 1
ATOM 1420 C CA . THR A 1 182 ? 2.829 2.632 -20.526 1.00 97.62 182 THR A CA 1
ATOM 1421 C C . THR A 1 182 ? 1.450 2.686 -19.878 1.00 97.62 182 THR A C 1
ATOM 1423 O O . THR A 1 182 ? 0.799 1.667 -19.639 1.00 97.62 182 THR A O 1
ATOM 1426 N N . ALA A 1 183 ? 1.010 3.904 -19.596 1.00 96.38 183 ALA A N 1
ATOM 1427 C CA . ALA A 1 183 ? -0.301 4.257 -19.067 1.00 96.38 183 ALA A CA 1
ATOM 1428 C C . ALA A 1 183 ? -0.529 5.763 -19.314 1.00 96.38 183 ALA A C 1
ATOM 1430 O O . ALA A 1 183 ? 0.429 6.452 -19.685 1.00 96.38 183 ALA A O 1
ATOM 1431 N N . PRO A 1 184 ? -1.761 6.281 -19.156 1.00 94.94 184 PRO A N 1
ATOM 1432 C CA . PRO A 1 184 ? -2.021 7.721 -19.230 1.00 94.94 184 PRO A CA 1
ATOM 1433 C C . PRO A 1 184 ? -1.152 8.534 -18.256 1.00 94.94 184 PRO A C 1
ATOM 1435 O O . PRO A 1 184 ? -0.677 9.614 -18.603 1.00 94.94 184 PRO A O 1
ATOM 1438 N N . ASP A 1 185 ? -0.913 7.983 -17.069 1.00 93.38 185 ASP A N 1
ATOM 1439 C CA . ASP A 1 185 ? -0.131 8.541 -15.970 1.00 93.38 185 ASP A CA 1
ATOM 1440 C C . ASP A 1 185 ? 0.479 7.419 -15.104 1.00 93.38 185 ASP A C 1
ATOM 1442 O O . ASP A 1 185 ? 0.360 6.232 -15.409 1.00 93.38 185 ASP A O 1
ATOM 1446 N N . GLY A 1 186 ? 1.238 7.793 -14.068 1.00 95.56 186 GLY A N 1
ATOM 1447 C CA . GLY A 1 186 ? 1.760 6.841 -13.083 1.00 95.56 186 GLY A CA 1
ATOM 1448 C C . GLY A 1 186 ? 2.753 5.788 -13.600 1.00 95.56 186 GLY A C 1
ATOM 1449 O O . GLY A 1 186 ? 2.923 4.727 -13.000 1.00 95.56 186 GLY A O 1
ATOM 1450 N N . ILE A 1 187 ? 3.439 6.043 -14.715 1.00 97.44 187 ILE A N 1
ATOM 1451 C CA . ILE A 1 187 ? 4.415 5.087 -15.257 1.00 97.44 187 ILE A CA 1
ATOM 1452 C C . ILE A 1 187 ? 5.679 4.987 -14.374 1.00 97.44 187 ILE A C 1
ATOM 1454 O O . ILE A 1 187 ? 6.199 6.016 -13.930 1.00 97.44 187 ILE A O 1
ATOM 1458 N N . PRO A 1 188 ? 6.215 3.775 -14.127 1.00 98.06 188 PRO A N 1
ATOM 1459 C CA . PRO A 1 188 ? 7.487 3.603 -13.431 1.00 98.06 188 PRO A CA 1
ATOM 1460 C C . PRO A 1 188 ? 8.673 3.976 -14.313 1.00 98.06 188 PRO A C 1
ATOM 1462 O O . PRO A 1 188 ? 8.633 3.865 -15.541 1.00 98.06 188 PRO A O 1
ATOM 1465 N N . SER A 1 189 ? 9.803 4.250 -13.667 1.00 97.44 189 SER A N 1
ATOM 1466 C CA . SER A 1 189 ? 11.104 4.077 -14.317 1.00 97.44 189 SER A CA 1
ATOM 1467 C C . SER A 1 189 ? 11.460 2.590 -14.385 1.00 97.44 189 SER A C 1
ATOM 1469 O O . SER A 1 189 ? 11.345 1.876 -13.389 1.00 97.44 189 SER A O 1
ATOM 1471 N N . VAL A 1 190 ? 11.911 2.119 -15.551 1.00 97.56 190 VAL A N 1
ATOM 1472 C CA . VAL A 1 190 ? 12.216 0.700 -15.802 1.00 97.56 190 VAL A CA 1
ATOM 1473 C C . VAL A 1 190 ? 13.726 0.499 -15.947 1.00 97.56 190 VAL A C 1
ATOM 1475 O O . VAL A 1 190 ? 14.362 1.155 -16.771 1.00 97.56 190 VAL A O 1
ATOM 1478 N N . TYR A 1 191 ? 14.305 -0.428 -15.178 1.00 95.19 191 TYR A N 1
ATOM 1479 C CA . TYR A 1 191 ? 15.753 -0.690 -15.158 1.00 95.19 191 TYR A CA 1
ATOM 1480 C C . TYR A 1 191 ? 16.087 -2.180 -15.170 1.00 95.19 191 TYR A C 1
ATOM 1482 O O . TYR A 1 191 ? 15.327 -2.980 -14.641 1.00 95.19 191 TYR A O 1
ATOM 1490 N N . GLY A 1 192 ? 17.281 -2.533 -15.655 1.00 92.50 192 GLY A N 1
ATOM 1491 C CA . GLY A 1 192 ? 17.788 -3.913 -15.640 1.00 92.50 192 GLY A CA 1
ATOM 1492 C C . GLY A 1 192 ? 17.280 -4.757 -16.809 1.00 92.50 192 GLY A C 1
ATOM 1493 O O . GLY A 1 192 ? 16.450 -4.284 -17.578 1.00 92.50 192 GLY A O 1
ATOM 1494 N N . ARG A 1 193 ? 17.851 -5.962 -16.979 1.00 90.75 193 ARG A N 1
ATOM 1495 C CA . ARG A 1 193 ? 17.463 -7.019 -17.943 1.00 90.75 193 ARG A CA 1
ATOM 1496 C C . ARG A 1 193 ? 18.039 -8.374 -17.505 1.00 90.75 193 ARG A C 1
ATOM 1498 O O . ARG A 1 193 ? 19.141 -8.379 -16.956 1.00 90.75 193 ARG A O 1
ATOM 1505 N N . PRO A 1 194 ? 17.374 -9.516 -17.773 1.00 91.19 194 PRO A N 1
ATOM 1506 C CA . PRO A 1 194 ? 15.962 -9.681 -18.160 1.00 91.19 194 PRO A CA 1
ATOM 1507 C C . PRO A 1 194 ? 15.004 -9.565 -16.958 1.00 91.19 194 PRO A C 1
ATOM 1509 O O . PRO A 1 194 ? 13.789 -9.664 -17.108 1.00 91.19 194 PRO A O 1
ATOM 1512 N N . ASN A 1 195 ? 15.564 -9.376 -15.760 1.00 95.19 195 ASN A N 1
ATOM 1513 C CA . ASN A 1 195 ? 14.837 -9.030 -14.550 1.00 95.19 195 ASN A CA 1
ATOM 1514 C C . ASN A 1 195 ? 14.841 -7.513 -14.425 1.00 95.19 195 ASN A C 1
ATOM 1516 O O . ASN A 1 195 ? 15.899 -6.882 -14.340 1.00 95.19 195 ASN A O 1
ATOM 1520 N N . TYR A 1 196 ? 13.647 -6.952 -14.458 1.00 96.81 196 TYR A N 1
ATOM 1521 C CA . TYR A 1 196 ? 13.397 -5.534 -14.464 1.00 96.81 196 TYR A CA 1
ATOM 1522 C C . TYR A 1 196 ? 12.952 -5.071 -13.089 1.00 96.81 196 TYR A C 1
ATOM 1524 O O . TYR A 1 196 ? 12.137 -5.694 -12.405 1.00 96.81 196 TYR A O 1
ATOM 1532 N N . ARG A 1 197 ? 13.484 -3.921 -12.717 1.00 97.19 197 ARG A N 1
ATOM 1533 C CA . ARG A 1 197 ? 13.031 -3.118 -11.601 1.00 97.19 197 ARG A CA 1
ATOM 1534 C C . ARG A 1 197 ? 12.095 -2.038 -12.122 1.00 97.19 197 ARG A C 1
ATOM 1536 O O . ARG A 1 197 ? 12.421 -1.380 -13.110 1.00 97.19 197 ARG A O 1
ATOM 1543 N N . LEU A 1 198 ? 10.988 -1.846 -11.417 1.00 98.44 198 LEU A N 1
ATOM 1544 C CA . LEU A 1 198 ? 9.989 -0.821 -11.684 1.00 98.44 198 LEU A CA 1
ATOM 1545 C C . LEU A 1 198 ? 9.970 0.133 -10.491 1.00 98.44 198 LEU A C 1
ATOM 1547 O O . LEU A 1 198 ? 9.578 -0.269 -9.399 1.00 98.44 198 LEU A O 1
ATOM 1551 N N . ASP A 1 199 ? 10.439 1.360 -10.683 1.00 98.19 199 ASP A N 1
ATOM 1552 C CA . ASP A 1 199 ? 10.620 2.327 -9.601 1.00 98.19 199 ASP A CA 1
ATOM 1553 C C . ASP A 1 199 ? 9.644 3.502 -9.743 1.00 98.19 199 ASP A C 1
ATOM 1555 O O . ASP A 1 199 ? 9.630 4.186 -10.770 1.00 98.19 199 ASP A O 1
ATOM 1559 N N . TRP A 1 200 ? 8.873 3.758 -8.684 1.00 98.12 200 TRP A N 1
ATOM 1560 C CA . TRP A 1 200 ? 7.960 4.893 -8.557 1.00 98.12 200 TRP A CA 1
ATOM 1561 C C . TRP A 1 200 ? 8.365 5.820 -7.411 1.00 98.12 200 TRP A C 1
ATOM 1563 O O . TRP A 1 200 ? 8.731 5.384 -6.314 1.00 98.12 200 TRP A O 1
ATOM 1573 N N . SER A 1 201 ? 8.192 7.118 -7.645 1.00 96.75 201 SER A N 1
ATOM 1574 C CA . SER A 1 201 ? 8.004 8.096 -6.571 1.00 96.75 201 SER A CA 1
ATOM 1575 C C . SER A 1 201 ? 6.569 8.014 -6.038 1.00 96.75 201 SER A C 1
ATOM 1577 O O . SER A 1 201 ? 5.683 7.539 -6.744 1.00 96.75 201 SER A O 1
ATOM 1579 N N . TYR A 1 202 ? 6.299 8.524 -4.831 1.00 96.62 202 TYR A N 1
ATOM 1580 C CA . TYR A 1 202 ? 4.928 8.528 -4.296 1.00 96.62 202 TYR A CA 1
ATOM 1581 C C . TYR A 1 202 ? 3.889 9.162 -5.251 1.00 96.62 202 TYR A C 1
ATOM 1583 O O . TYR A 1 202 ? 2.888 8.502 -5.518 1.00 96.62 202 TYR A O 1
ATOM 1591 N N . PRO A 1 203 ? 4.116 10.354 -5.854 1.00 95.44 203 PRO A N 1
ATOM 1592 C CA . PRO A 1 203 ? 3.131 10.945 -6.767 1.00 95.44 203 PRO A CA 1
ATOM 1593 C C . PRO A 1 203 ? 2.811 10.066 -7.983 1.00 95.44 203 PRO A C 1
ATOM 1595 O O . PRO A 1 203 ? 1.658 9.939 -8.374 1.00 95.44 203 PRO A O 1
ATOM 1598 N N . THR A 1 204 ? 3.825 9.422 -8.569 1.00 96.56 204 THR A N 1
ATOM 1599 C CA . THR A 1 204 ? 3.617 8.540 -9.732 1.00 96.56 204 THR A CA 1
ATOM 1600 C C . THR A 1 204 ? 2.983 7.209 -9.334 1.00 96.56 204 THR A C 1
ATOM 1602 O O . THR A 1 204 ? 2.174 6.669 -10.079 1.00 96.56 204 THR A O 1
ATOM 1605 N N . LEU A 1 205 ? 3.286 6.692 -8.143 1.00 97.50 205 LEU A N 1
ATOM 1606 C CA . LEU A 1 205 ? 2.611 5.516 -7.602 1.00 97.50 205 LEU A CA 1
ATOM 1607 C C . LEU A 1 205 ? 1.122 5.791 -7.357 1.00 97.50 205 LEU A C 1
ATOM 1609 O O . LEU A 1 205 ? 0.286 4.961 -7.697 1.00 97.50 205 LEU A O 1
ATOM 1613 N N . GLN A 1 206 ? 0.795 6.940 -6.760 1.00 96.06 206 GLN A N 1
ATOM 1614 C CA . GLN A 1 206 ? -0.583 7.332 -6.475 1.00 96.06 206 GLN A CA 1
ATOM 1615 C C . GLN A 1 206 ? -1.404 7.412 -7.765 1.00 96.06 206 GLN A C 1
ATOM 1617 O O . GLN A 1 206 ? -2.456 6.784 -7.834 1.00 96.06 206 GLN A O 1
ATOM 1622 N N . GLN A 1 207 ? -0.875 8.066 -8.803 1.00 96.00 207 GLN A N 1
ATOM 1623 C CA . GLN A 1 207 ? -1.498 8.112 -10.132 1.00 96.00 207 GLN A CA 1
ATOM 1624 C C . GLN A 1 207 ? -1.724 6.710 -10.716 1.00 96.00 207 GLN A C 1
ATOM 1626 O O . GLN A 1 207 ? -2.786 6.419 -11.248 1.00 96.00 207 GLN A O 1
ATOM 1631 N N . ALA A 1 208 ? -0.764 5.796 -10.550 1.00 96.75 208 ALA A N 1
ATOM 1632 C CA . ALA A 1 208 ? -0.907 4.421 -11.029 1.00 96.75 208 ALA A CA 1
ATOM 1633 C C . ALA A 1 208 ? -1.986 3.611 -10.286 1.00 96.75 208 ALA A C 1
ATOM 1635 O O . ALA A 1 208 ? -2.480 2.621 -10.823 1.00 96.75 208 ALA A O 1
ATOM 1636 N N . MET A 1 209 ? -2.312 3.983 -9.043 1.00 96.12 209 MET A N 1
ATOM 1637 C CA . MET A 1 209 ? -3.327 3.315 -8.222 1.00 96.12 209 MET A CA 1
ATOM 1638 C C . MET A 1 209 ? -4.721 3.938 -8.341 1.00 96.12 209 MET A C 1
ATOM 1640 O O . MET A 1 209 ? -5.696 3.306 -7.926 1.00 96.12 209 MET A O 1
ATOM 1644 N N . ASP A 1 210 ? -4.829 5.167 -8.850 1.00 93.75 210 ASP A N 1
ATOM 1645 C CA . ASP A 1 210 ? -6.069 5.934 -8.860 1.00 93.75 210 ASP A CA 1
ATOM 1646 C C . ASP A 1 210 ? -6.355 6.592 -10.227 1.00 93.75 210 ASP A C 1
ATOM 1648 O O . ASP A 1 210 ? -5.697 7.566 -10.582 1.00 93.75 210 ASP A O 1
ATOM 1652 N N . PRO A 1 211 ? -7.382 6.131 -10.967 1.00 90.88 211 PRO A N 1
ATOM 1653 C CA . PRO A 1 211 ? -8.298 5.056 -10.599 1.00 90.88 211 PRO A CA 1
ATOM 1654 C C . PRO A 1 211 ? -7.683 3.669 -10.843 1.00 90.88 211 PRO A C 1
ATOM 1656 O O . PRO A 1 211 ? -7.178 3.381 -11.926 1.00 90.88 211 PRO A O 1
ATOM 1659 N N . HIS A 1 212 ? -7.861 2.748 -9.890 1.00 85.50 212 HIS A N 1
ATOM 1660 C CA . HIS A 1 212 ? -7.399 1.349 -9.981 1.00 85.50 212 HIS A CA 1
ATOM 1661 C C . HIS A 1 212 ? -7.998 0.559 -11.165 1.00 85.50 212 HIS A C 1
ATOM 1663 O O . HIS A 1 212 ? -7.636 -0.591 -11.407 1.00 85.50 212 HIS A O 1
ATOM 1669 N N . THR A 1 213 ? -8.946 1.144 -11.901 1.00 89.50 213 THR A N 1
ATOM 1670 C CA . THR A 1 213 ? -9.565 0.565 -13.096 1.00 89.50 213 THR A CA 1
ATOM 1671 C C . THR A 1 213 ? -8.716 0.740 -14.358 1.00 89.50 213 THR A C 1
ATOM 1673 O O . THR A 1 213 ? -8.928 -0.000 -15.328 1.00 89.50 213 THR A O 1
ATOM 1676 N N . VAL A 1 214 ? -7.749 1.664 -14.356 1.00 93.62 214 VAL A N 1
ATOM 1677 C CA . VAL A 1 214 ? -6.837 1.914 -15.480 1.00 93.62 214 VAL A CA 1
ATOM 1678 C C . VAL A 1 214 ? -5.626 0.978 -15.371 1.00 93.62 214 VAL A C 1
ATOM 1680 O O . VAL A 1 214 ? -4.895 1.027 -14.385 1.00 93.62 214 VAL A O 1
ATOM 1683 N N . PRO A 1 215 ? -5.402 0.081 -16.349 1.00 96.75 215 PRO A N 1
ATOM 1684 C CA . PRO A 1 215 ? -4.268 -0.832 -16.308 1.00 96.75 215 PRO A CA 1
ATOM 1685 C C . PRO A 1 215 ? -2.966 -0.162 -16.767 1.00 96.75 215 PRO A C 1
ATOM 1687 O O . PRO A 1 215 ? -2.957 0.645 -17.699 1.00 96.75 215 PRO A O 1
ATOM 1690 N N . LEU A 1 216 ? -1.849 -0.612 -16.197 1.00 98.25 216 LEU A N 1
ATOM 1691 C CA . LEU A 1 216 ? -0.525 -0.448 -16.788 1.00 98.25 216 LEU A CA 1
ATOM 1692 C C . LEU A 1 216 ? -0.336 -1.482 -17.906 1.00 98.25 216 LEU A C 1
ATOM 1694 O O . LEU A 1 216 ? -0.637 -2.668 -17.730 1.00 98.25 216 LEU 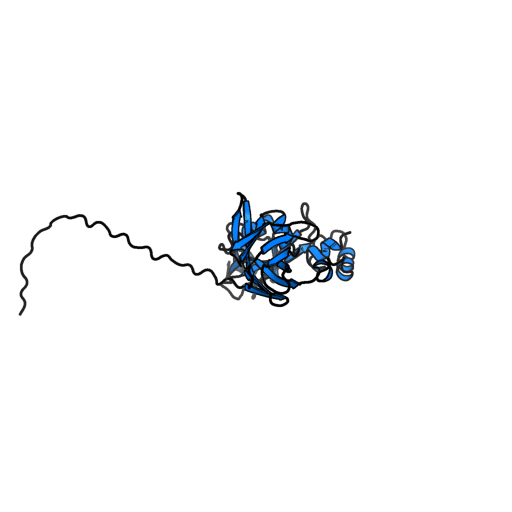A O 1
ATOM 1698 N N . ASN A 1 217 ? 0.198 -1.044 -19.044 1.00 98.38 217 ASN A N 1
ATOM 1699 C CA . ASN A 1 217 ? 0.500 -1.890 -20.195 1.00 98.38 217 ASN A CA 1
ATOM 1700 C C . ASN A 1 217 ? 2.002 -2.170 -20.246 1.00 98.38 217 ASN A C 1
ATOM 1702 O O . ASN A 1 217 ? 2.813 -1.257 -20.365 1.00 98.38 217 ASN A O 1
ATOM 1706 N N . PHE A 1 218 ? 2.363 -3.442 -20.170 1.00 98.31 218 PHE A N 1
ATOM 1707 C CA . PHE A 1 218 ? 3.723 -3.950 -20.225 1.00 98.31 218 PHE A CA 1
ATOM 1708 C C . PHE A 1 218 ? 3.979 -4.508 -21.616 1.00 98.31 218 PHE A C 1
ATOM 1710 O O . PHE A 1 218 ? 3.347 -5.481 -22.028 1.00 98.31 218 PHE A O 1
ATOM 1717 N N . SER A 1 219 ? 4.933 -3.918 -22.319 1.00 97.12 219 SER A N 1
ATOM 1718 C CA . SER A 1 219 ? 5.372 -4.372 -23.632 1.00 97.12 219 SER A CA 1
ATOM 1719 C C . SER A 1 219 ? 6.805 -4.871 -23.531 1.00 97.12 219 SER A C 1
ATOM 1721 O O . SER A 1 219 ? 7.658 -4.176 -22.986 1.00 97.12 219 SER A O 1
ATOM 1723 N N . ALA A 1 220 ? 7.088 -6.051 -24.071 1.00 96.25 220 ALA A N 1
ATOM 1724 C CA . ALA A 1 220 ? 8.450 -6.556 -24.197 1.00 96.25 220 ALA A CA 1
ATOM 1725 C C . ALA A 1 220 ? 8.715 -7.021 -25.628 1.00 96.25 220 ALA A C 1
ATOM 1727 O O . ALA A 1 220 ? 7.805 -7.480 -26.327 1.00 96.25 220 ALA A O 1
ATOM 1728 N N . GLY A 1 221 ? 9.957 -6.885 -26.079 1.00 92.50 221 GLY A N 1
ATOM 1729 C CA . GLY A 1 221 ? 10.299 -7.126 -27.474 1.00 92.50 221 GLY A CA 1
ATOM 1730 C C . GLY A 1 221 ? 11.791 -7.140 -27.747 1.00 92.50 221 GLY A C 1
ATOM 1731 O O . GLY A 1 221 ? 12.600 -6.985 -26.836 1.00 92.50 221 GLY A O 1
ATOM 1732 N N . GLY A 1 222 ? 12.133 -7.346 -29.015 1.00 85.94 222 GLY A N 1
ATOM 1733 C CA . GLY A 1 222 ? 13.497 -7.237 -29.533 1.00 85.94 222 GLY A CA 1
ATOM 1734 C C . GLY A 1 222 ? 13.592 -6.155 -30.606 1.00 85.94 222 GLY A C 1
ATOM 1735 O O . GLY A 1 222 ? 12.694 -5.316 -30.728 1.00 85.94 222 GLY A O 1
ATOM 1736 N N . ASP A 1 223 ? 14.633 -6.219 -31.431 1.00 80.50 223 ASP A N 1
ATOM 1737 C CA . ASP A 1 223 ? 14.848 -5.291 -32.557 1.00 80.50 223 ASP A CA 1
ATOM 1738 C C . ASP A 1 223 ? 13.667 -5.222 -33.549 1.00 80.50 223 ASP A C 1
ATOM 1740 O O . ASP A 1 223 ? 13.418 -4.188 -34.166 1.00 80.50 223 ASP A O 1
ATOM 1744 N N . ASN A 1 224 ? 12.884 -6.301 -33.664 1.00 79.19 224 ASN A N 1
ATOM 1745 C CA . ASN A 1 224 ? 11.709 -6.382 -34.543 1.00 79.19 224 ASN A CA 1
ATOM 1746 C C . ASN A 1 224 ? 10.414 -5.827 -33.912 1.00 79.19 224 ASN A C 1
ATOM 1748 O O . ASN A 1 224 ? 9.332 -5.999 -34.474 1.00 79.19 224 ASN A O 1
ATOM 1752 N N . GLY A 1 225 ? 10.506 -5.178 -32.747 1.00 81.56 225 GLY A N 1
ATOM 1753 C CA . GLY A 1 225 ? 9.378 -4.577 -32.038 1.00 81.56 225 GLY A CA 1
ATOM 1754 C C . GLY A 1 225 ? 8.817 -5.442 -30.908 1.00 81.56 225 GLY A C 1
ATOM 1755 O O . GLY A 1 225 ? 9.432 -6.417 -30.469 1.00 81.56 225 GLY A O 1
ATOM 1756 N N . ALA A 1 226 ? 7.649 -5.038 -30.396 1.00 82.44 226 ALA A N 1
ATOM 1757 C CA . ALA A 1 226 ? 6.992 -5.716 -29.283 1.00 82.44 226 ALA A CA 1
ATOM 1758 C C . ALA A 1 226 ? 6.517 -7.109 -29.710 1.00 82.44 226 ALA A C 1
ATOM 1760 O O . ALA A 1 226 ? 5.711 -7.240 -30.629 1.00 82.44 226 ALA A O 1
ATOM 1761 N N . THR A 1 227 ? 6.978 -8.143 -29.016 1.00 88.62 227 THR A N 1
ATOM 1762 C CA . THR A 1 227 ? 6.571 -9.536 -29.251 1.00 88.62 227 THR A CA 1
ATOM 1763 C C . THR A 1 227 ? 5.638 -10.047 -28.160 1.00 88.62 227 THR A C 1
ATOM 1765 O O . THR A 1 227 ? 4.941 -11.042 -28.354 1.00 88.62 227 THR A O 1
ATOM 1768 N N . MET A 1 228 ? 5.600 -9.366 -27.013 1.00 94.94 228 MET A N 1
ATOM 1769 C CA . MET A 1 228 ? 4.791 -9.734 -25.861 1.00 94.94 228 MET A CA 1
ATOM 1770 C C . MET A 1 228 ? 4.127 -8.508 -25.255 1.00 94.94 228 MET A C 1
ATOM 1772 O O . MET A 1 228 ? 4.720 -7.434 -25.160 1.00 94.94 228 MET A O 1
ATOM 1776 N N . GLN A 1 229 ? 2.884 -8.700 -24.826 1.00 97.06 229 GLN A N 1
ATOM 1777 C CA . GLN A 1 229 ? 2.073 -7.685 -24.172 1.00 97.06 229 GLN A CA 1
ATOM 1778 C C . GLN A 1 229 ? 1.408 -8.294 -22.948 1.00 97.06 229 GLN A C 1
ATOM 1780 O O . GLN A 1 229 ? 0.915 -9.425 -23.011 1.00 97.06 229 GLN A O 1
ATOM 1785 N N . LYS A 1 230 ? 1.385 -7.550 -21.849 1.00 98.12 230 LYS A N 1
ATOM 1786 C CA . LYS A 1 230 ? 0.682 -7.909 -20.623 1.00 98.12 230 LYS A CA 1
ATOM 1787 C C . LYS A 1 230 ? 0.096 -6.656 -19.994 1.00 98.12 230 LYS A C 1
ATOM 1789 O O . LYS A 1 230 ? 0.689 -5.592 -20.080 1.00 98.12 230 LYS A O 1
ATOM 1794 N N . THR A 1 231 ? -1.045 -6.775 -19.345 1.00 98.44 231 THR A N 1
ATOM 1795 C CA . THR A 1 231 ? -1.623 -5.716 -18.526 1.00 98.44 231 THR A CA 1
ATOM 1796 C C . THR A 1 231 ? -1.660 -6.157 -17.075 1.00 98.44 231 THR A C 1
ATOM 1798 O O . THR A 1 231 ? -1.854 -7.342 -16.790 1.00 98.44 231 THR A O 1
ATOM 1801 N N . ALA A 1 232 ? -1.493 -5.204 -16.169 1.00 98.12 232 ALA A N 1
ATOM 1802 C CA . ALA A 1 232 ? -1.763 -5.374 -14.749 1.00 98.12 232 ALA A CA 1
ATOM 1803 C C . ALA A 1 232 ? -2.302 -4.057 -14.195 1.00 98.12 232 ALA A C 1
ATOM 1805 O O . ALA A 1 232 ? -1.956 -2.983 -14.688 1.00 98.12 232 ALA A O 1
ATOM 1806 N N . ARG A 1 233 ? -3.139 -4.132 -13.170 1.00 97.25 233 ARG A N 1
ATOM 1807 C CA . ARG A 1 233 ? -3.614 -2.964 -12.426 1.00 97.25 233 ARG A CA 1
ATOM 1808 C C . ARG A 1 233 ? -2.846 -2.854 -11.125 1.00 97.25 233 ARG A C 1
ATOM 1810 O O . ARG A 1 233 ? -2.460 -3.875 -10.565 1.00 97.25 233 ARG A O 1
ATOM 1817 N N . LEU A 1 234 ? -2.621 -1.635 -10.653 1.00 96.81 234 LEU A N 1
ATOM 1818 C CA . LEU A 1 234 ? -1.993 -1.378 -9.363 1.00 96.81 234 LEU A CA 1
ATOM 1819 C C . LEU A 1 234 ? -3.045 -0.824 -8.402 1.00 96.81 234 LEU A C 1
ATOM 1821 O O . LEU A 1 234 ? -3.900 -0.040 -8.802 1.00 96.81 234 LEU A O 1
ATOM 1825 N N . VAL A 1 235 ? -3.004 -1.239 -7.140 1.00 96.44 235 VAL A N 1
ATOM 1826 C CA . VAL A 1 235 ? -3.937 -0.745 -6.121 1.00 96.44 235 VAL A CA 1
ATOM 1827 C C . VAL A 1 235 ? -3.314 -0.737 -4.735 1.00 96.44 235 VAL A C 1
ATOM 1829 O O . VAL A 1 235 ? -2.407 -1.518 -4.451 1.00 96.44 235 VAL A O 1
ATOM 1832 N N . ALA A 1 236 ? -3.827 0.115 -3.850 1.00 96.69 236 ALA A N 1
ATOM 1833 C CA . ALA A 1 236 ? -3.561 0.030 -2.423 1.00 96.69 236 ALA A CA 1
ATOM 1834 C C . ALA A 1 236 ? -4.401 -1.098 -1.804 1.00 96.69 236 ALA A C 1
ATOM 1836 O O . ALA A 1 236 ? -5.634 -1.075 -1.859 1.00 96.69 236 ALA A O 1
ATOM 1837 N N . ARG A 1 237 ? -3.729 -2.091 -1.217 1.00 96.31 237 ARG A N 1
ATOM 1838 C CA . ARG A 1 237 ? -4.364 -3.304 -0.701 1.00 96.31 237 ARG A CA 1
ATOM 1839 C C . ARG A 1 237 ? -4.101 -3.494 0.785 1.00 96.31 237 ARG A C 1
ATOM 1841 O O . ARG A 1 237 ? -2.958 -3.368 1.216 1.00 96.31 237 ARG A O 1
ATOM 1848 N N . VAL A 1 238 ? -5.119 -3.868 1.557 1.00 97.56 238 VAL A N 1
ATOM 1849 C CA . VAL A 1 238 ? -4.914 -4.420 2.904 1.00 97.56 238 VAL A CA 1
ATOM 1850 C C . VAL A 1 238 ? -4.322 -5.820 2.752 1.00 97.56 238 VAL A C 1
ATOM 1852 O O . VAL A 1 238 ? -4.942 -6.704 2.162 1.00 97.56 238 VAL A O 1
ATOM 1855 N N . THR A 1 239 ? -3.101 -5.999 3.245 1.00 97.12 239 THR A N 1
ATOM 1856 C CA . THR A 1 239 ? -2.293 -7.220 3.069 1.00 97.12 239 THR A CA 1
ATOM 1857 C C . THR A 1 239 ? -2.139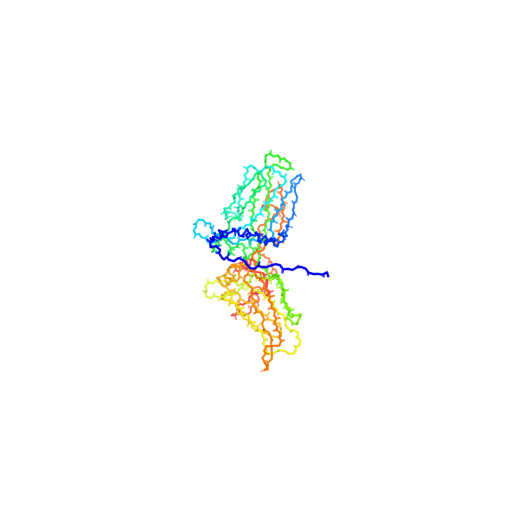 -8.021 4.354 1.00 97.12 239 THR A C 1
ATOM 1859 O O . THR A 1 239 ? -1.993 -9.237 4.298 1.00 97.12 239 THR A O 1
ATOM 1862 N N . GLU A 1 240 ? -2.246 -7.365 5.508 1.00 97.75 240 GLU A N 1
ATOM 1863 C CA . GLU A 1 240 ? -2.236 -8.011 6.819 1.00 97.75 240 GLU A CA 1
ATOM 1864 C C . GLU A 1 240 ? -3.373 -7.466 7.680 1.00 97.75 240 GLU A C 1
ATOM 1866 O O . GLU A 1 240 ? -3.693 -6.276 7.616 1.00 97.75 240 GLU A O 1
ATOM 1871 N N . LEU A 1 241 ? -3.940 -8.339 8.511 1.00 98.38 241 LEU A N 1
ATOM 1872 C CA . LEU A 1 241 ? -4.903 -8.008 9.553 1.00 98.38 241 LEU A CA 1
ATOM 1873 C C . LEU A 1 241 ? -4.625 -8.892 10.769 1.00 98.38 241 LEU A C 1
ATOM 1875 O O . LEU A 1 241 ? -4.577 -10.115 10.651 1.00 98.38 241 LEU A O 1
ATOM 1879 N N . ALA A 1 242 ? -4.486 -8.275 11.936 1.00 98.12 242 ALA A N 1
ATOM 1880 C CA . ALA A 1 242 ? -4.415 -8.968 13.215 1.00 98.12 242 ALA A CA 1
ATOM 1881 C C . ALA A 1 242 ? -5.234 -8.211 14.265 1.00 98.12 242 ALA A C 1
ATOM 1883 O O . ALA A 1 242 ? -5.345 -6.990 14.182 1.00 98.12 242 ALA A O 1
ATOM 1884 N N . LEU A 1 243 ? -5.796 -8.927 15.242 1.00 98.31 243 LEU A N 1
ATOM 1885 C CA . LEU A 1 243 ? -6.530 -8.342 16.367 1.00 98.31 243 LEU A CA 1
ATOM 1886 C C . LEU A 1 243 ? -5.845 -8.671 17.690 1.00 98.31 243 LEU A C 1
ATOM 1888 O O . LEU A 1 243 ? -5.229 -9.727 17.826 1.00 98.31 243 LEU A O 1
ATOM 1892 N N . THR A 1 244 ? -6.013 -7.788 18.667 1.00 98.06 244 THR A N 1
ATOM 1893 C CA . THR A 1 244 ? -5.642 -8.021 20.063 1.00 98.06 244 THR A CA 1
ATOM 1894 C C . THR A 1 244 ? -6.647 -7.360 20.997 1.00 98.06 244 THR A C 1
ATOM 1896 O O . THR A 1 244 ? -7.226 -6.327 20.664 1.00 98.06 244 THR A O 1
ATOM 1899 N N . ASP A 1 245 ? -6.856 -7.957 22.163 1.00 96.69 245 ASP A N 1
ATOM 1900 C CA . ASP A 1 245 ? -7.614 -7.404 23.284 1.00 96.69 245 ASP A CA 1
ATOM 1901 C C . ASP A 1 245 ? -6.715 -6.899 24.423 1.00 96.69 245 ASP A C 1
ATOM 1903 O O . ASP A 1 245 ? -7.213 -6.323 25.391 1.00 96.69 245 ASP A O 1
ATOM 1907 N N . GLY A 1 246 ? -5.400 -7.099 24.295 1.00 95.88 246 GLY A N 1
ATOM 1908 C CA . GLY A 1 246 ? -4.374 -6.509 25.150 1.00 95.88 246 GLY A CA 1
ATOM 1909 C C . GLY A 1 246 ? -3.859 -5.166 24.629 1.00 95.88 246 GLY A C 1
ATOM 1910 O O . GLY A 1 246 ? -4.367 -4.618 23.651 1.00 95.88 246 GLY A O 1
ATOM 1911 N N . ASP A 1 247 ? -2.809 -4.649 25.266 1.00 94.00 247 ASP A N 1
ATOM 1912 C CA . ASP A 1 247 ? -2.148 -3.419 24.829 1.00 94.00 247 ASP A CA 1
ATOM 1913 C C . ASP A 1 247 ? -1.446 -3.627 23.474 1.00 94.00 247 ASP A C 1
ATOM 1915 O O . ASP A 1 247 ? -0.566 -4.480 23.321 1.00 94.00 247 ASP A O 1
ATOM 1919 N N . ALA A 1 248 ? -1.827 -2.829 22.475 1.00 94.75 248 ALA A N 1
ATOM 1920 C CA . ALA A 1 248 ? -1.244 -2.871 21.140 1.00 94.75 248 ALA A CA 1
ATOM 1921 C C . ALA A 1 248 ? 0.271 -2.605 21.137 1.00 94.75 248 ALA A C 1
ATOM 1923 O O . ALA A 1 248 ? 0.972 -3.166 20.295 1.00 94.75 248 ALA A O 1
ATOM 1924 N N . TYR A 1 249 ? 0.787 -1.804 22.075 1.00 93.38 249 TYR A N 1
ATOM 1925 C CA . TYR A 1 249 ? 2.216 -1.503 22.192 1.00 93.38 249 TYR A CA 1
ATOM 1926 C C . TYR A 1 249 ? 3.014 -2.636 22.840 1.00 93.38 249 TYR A C 1
ATOM 1928 O O . TYR A 1 249 ? 4.217 -2.741 22.606 1.00 93.38 249 TYR A O 1
ATOM 1936 N N . GLU A 1 250 ? 2.367 -3.507 23.614 1.00 95.69 250 GLU A N 1
ATOM 1937 C CA . GLU A 1 250 ? 2.999 -4.718 24.147 1.00 95.69 250 GLU A CA 1
ATOM 1938 C C . GLU A 1 250 ? 2.961 -5.863 23.130 1.00 95.69 250 GLU A C 1
ATOM 1940 O O . GLU A 1 250 ? 3.931 -6.611 22.997 1.00 95.69 250 GLU A O 1
ATOM 1945 N N . VAL A 1 251 ? 1.856 -5.993 22.387 1.00 96.81 251 VAL A N 1
ATOM 1946 C CA . VAL A 1 251 ? 1.669 -7.063 21.392 1.00 96.81 251 VAL A CA 1
ATOM 1947 C C . VAL A 1 251 ? 2.419 -6.774 20.091 1.00 96.81 251 VAL A C 1
ATOM 1949 O O . VAL A 1 251 ? 3.009 -7.679 19.496 1.00 96.81 251 VAL A O 1
ATOM 1952 N N . TRP A 1 252 ? 2.434 -5.514 19.656 1.00 95.62 252 TRP A N 1
ATOM 1953 C CA . TRP A 1 252 ? 3.138 -5.052 18.460 1.00 95.62 252 TRP A CA 1
ATOM 1954 C C . TRP A 1 252 ? 4.042 -3.860 18.790 1.00 95.62 252 TRP A C 1
ATOM 1956 O O . TRP A 1 252 ? 3.831 -2.760 18.269 1.00 95.62 252 TRP A O 1
ATOM 1966 N N . PRO A 1 253 ? 5.066 -4.064 19.638 1.00 93.12 253 PRO A N 1
ATOM 1967 C CA . PRO A 1 253 ? 5.971 -2.993 20.018 1.00 93.12 253 PRO A CA 1
ATOM 1968 C C . PRO A 1 253 ? 6.658 -2.427 18.784 1.00 93.12 253 PRO A C 1
ATOM 1970 O O . PRO A 1 253 ? 7.046 -3.177 17.884 1.00 93.12 253 PRO A O 1
ATOM 1973 N N . SER A 1 254 ? 6.853 -1.106 18.765 1.00 89.19 254 SER A N 1
ATOM 1974 C CA . SER A 1 254 ? 7.677 -0.437 17.759 1.00 89.19 254 SER A CA 1
ATOM 1975 C C . SER A 1 254 ? 9.067 -1.081 17.740 1.00 89.19 254 SER A C 1
ATOM 1977 O O . SER A 1 254 ? 9.807 -0.957 18.718 1.00 89.19 254 SER A O 1
ATOM 1979 N N . PRO A 1 255 ? 9.448 -1.782 16.654 1.00 90.12 255 PRO A N 1
ATOM 1980 C CA . PRO A 1 255 ? 10.724 -2.479 16.635 1.00 90.12 255 PRO A CA 1
ATOM 1981 C C . PRO A 1 255 ? 11.881 -1.474 16.685 1.00 90.12 255 PRO A C 1
ATOM 1983 O O . PRO A 1 255 ? 11.855 -0.518 15.893 1.00 90.12 255 PRO A O 1
ATOM 1986 N N . PRO A 1 256 ? 12.904 -1.695 17.533 1.00 93.81 256 PRO A N 1
ATOM 1987 C CA . PRO A 1 256 ? 14.134 -0.914 17.481 1.00 93.81 256 PRO A CA 1
ATOM 1988 C C . PRO A 1 256 ? 14.859 -1.149 16.147 1.00 93.81 256 PRO A C 1
ATOM 1990 O O . PRO A 1 256 ? 14.436 -1.963 15.320 1.00 93.81 256 PRO A O 1
ATOM 1993 N N . CYS A 1 257 ? 15.968 -0.444 15.927 1.00 96.38 257 CYS A N 1
ATOM 1994 C CA . CYS A 1 257 ? 16.845 -0.766 14.807 1.00 96.38 257 CYS A CA 1
ATOM 1995 C C . CYS A 1 257 ? 17.340 -2.222 14.914 1.00 96.38 257 CYS A C 1
ATOM 1997 O O . CYS A 1 257 ? 17.902 -2.625 15.934 1.00 96.38 257 CYS A O 1
ATOM 1999 N N . ASP A 1 258 ? 17.128 -3.003 13.853 1.00 97.19 258 ASP A N 1
ATOM 2000 C CA . ASP A 1 258 ? 17.613 -4.378 13.750 1.00 97.19 258 ASP A CA 1
ATOM 2001 C C . ASP A 1 258 ? 19.138 -4.372 13.511 1.00 97.19 258 ASP A C 1
ATOM 2003 O O . ASP A 1 258 ? 19.593 -3.769 12.530 1.00 97.19 258 ASP A O 1
ATOM 2007 N N . PRO A 1 259 ? 19.947 -5.053 14.349 1.00 97.44 259 PRO A N 1
ATOM 2008 C CA . PRO A 1 259 ? 21.398 -5.107 14.179 1.00 97.44 259 PRO A CA 1
ATOM 2009 C C . PRO A 1 259 ? 21.858 -5.606 12.801 1.00 97.44 259 PRO A C 1
ATOM 2011 O O . PRO A 1 259 ? 22.881 -5.143 12.298 1.00 97.44 259 PRO A O 1
ATOM 2014 N N . VAL A 1 260 ? 21.125 -6.524 12.162 1.00 97.75 260 VAL A N 1
ATOM 2015 C CA . VAL A 1 260 ? 21.457 -7.027 10.817 1.00 97.75 260 VAL A CA 1
ATOM 2016 C C . VAL A 1 260 ? 21.273 -5.925 9.774 1.00 97.75 260 VAL A C 1
ATOM 2018 O O . VAL A 1 260 ? 22.134 -5.736 8.912 1.00 97.75 260 VAL A O 1
ATOM 2021 N N . VAL A 1 261 ? 20.188 -5.156 9.885 1.00 97.94 261 VAL A N 1
ATOM 2022 C CA . VAL A 1 261 ? 19.898 -4.026 8.991 1.00 97.94 261 VAL A CA 1
ATOM 2023 C C . VAL A 1 261 ? 20.904 -2.898 9.211 1.00 97.94 261 VAL A C 1
ATOM 2025 O O . VAL A 1 261 ? 21.446 -2.380 8.236 1.00 97.94 261 VAL A O 1
ATOM 2028 N N . SER A 1 262 ? 21.216 -2.571 10.469 1.00 97.75 262 SER A N 1
ATOM 2029 C CA . SER A 1 262 ? 22.244 -1.586 10.835 1.00 97.75 262 SER A CA 1
ATOM 2030 C C . SER A 1 262 ? 23.602 -1.936 10.232 1.00 97.75 262 SER A C 1
ATOM 2032 O O . SER A 1 262 ? 24.203 -1.128 9.523 1.00 97.75 262 SER A O 1
ATOM 2034 N N . ASN A 1 263 ? 24.056 -3.177 10.432 1.00 97.81 263 ASN A N 1
ATOM 2035 C CA . ASN A 1 263 ? 25.322 -3.653 9.885 1.00 97.81 263 ASN A CA 1
ATOM 2036 C C . ASN A 1 263 ? 25.331 -3.596 8.353 1.00 97.81 263 ASN A C 1
ATOM 2038 O O . ASN A 1 263 ? 26.323 -3.170 7.758 1.00 97.81 263 ASN A O 1
ATOM 2042 N N . CYS A 1 264 ? 24.232 -3.981 7.698 1.00 98.12 264 CYS A N 1
ATOM 2043 C CA . CYS A 1 264 ? 24.116 -3.852 6.248 1.00 98.12 264 CYS A CA 1
ATOM 2044 C C . CYS A 1 264 ? 24.204 -2.388 5.801 1.00 98.12 264 CYS A C 1
ATOM 2046 O O . CYS A 1 264 ? 24.951 -2.094 4.872 1.00 98.12 264 CYS A O 1
ATOM 2048 N N . TYR A 1 265 ? 23.497 -1.473 6.468 1.00 97.44 265 TYR A N 1
ATOM 2049 C CA . TYR A 1 265 ? 23.472 -0.051 6.125 1.00 97.44 265 TYR A CA 1
ATOM 2050 C C . TYR A 1 265 ? 24.853 0.603 6.284 1.00 97.44 265 TYR A C 1
ATOM 2052 O O . TYR A 1 265 ? 25.359 1.214 5.344 1.00 97.44 265 TYR A O 1
ATOM 2060 N N . HIS A 1 266 ? 25.507 0.422 7.434 1.00 96.31 266 HIS A N 1
ATOM 2061 C CA . HIS A 1 266 ? 26.794 1.064 7.727 1.00 96.31 266 HIS A CA 1
ATOM 2062 C C . HIS A 1 266 ? 27.999 0.415 7.032 1.00 96.31 266 HIS A C 1
ATOM 2064 O O . HIS A 1 266 ? 29.057 1.035 6.957 1.00 96.31 266 HIS A O 1
ATOM 2070 N N . SER A 1 267 ? 27.862 -0.808 6.506 1.00 97.00 267 SER A N 1
ATOM 2071 C CA . SER A 1 267 ? 28.915 -1.455 5.707 1.00 97.00 267 SER A CA 1
ATOM 2072 C C . SER A 1 267 ? 28.896 -1.065 4.227 1.00 97.00 267 SER A C 1
ATOM 2074 O O . SER A 1 267 ? 29.805 -1.451 3.487 1.00 97.00 267 SER A O 1
ATOM 2076 N N . GLN A 1 268 ? 27.891 -0.303 3.778 1.00 96.81 268 GLN A N 1
ATOM 2077 C CA . GLN A 1 268 ? 27.817 0.117 2.383 1.00 96.81 268 GLN A CA 1
ATOM 2078 C C . GLN A 1 268 ? 28.970 1.065 2.013 1.00 96.81 268 GLN A C 1
ATOM 2080 O O . GLN A 1 268 ? 29.327 1.946 2.799 1.00 96.81 268 GLN A O 1
ATOM 2085 N N . PRO A 1 269 ? 29.539 0.943 0.798 1.00 96.81 269 PRO A N 1
ATOM 2086 C CA . PRO A 1 269 ? 30.546 1.876 0.309 1.00 96.81 269 PRO A CA 1
ATOM 2087 C C . PRO A 1 269 ? 30.067 3.332 0.344 1.00 96.81 269 PRO A C 1
ATOM 2089 O O . PRO A 1 269 ? 28.890 3.624 0.105 1.00 96.81 269 PRO A O 1
ATOM 2092 N N . ALA A 1 270 ? 31.000 4.262 0.563 1.00 94.62 270 ALA A N 1
ATOM 2093 C CA . ALA A 1 270 ? 30.711 5.689 0.472 1.00 94.62 270 ALA A CA 1
ATOM 2094 C C . ALA A 1 270 ? 30.118 6.038 -0.905 1.00 94.62 270 ALA A C 1
ATOM 2096 O O . ALA A 1 270 ? 30.639 5.622 -1.940 1.00 94.62 270 ALA A O 1
ATOM 2097 N N . GLY A 1 271 ? 29.025 6.804 -0.909 1.00 94.12 271 GLY A N 1
ATOM 2098 C CA . GLY A 1 271 ? 28.285 7.152 -2.126 1.00 94.12 271 GLY A CA 1
ATOM 2099 C C . GLY A 1 271 ? 27.190 6.157 -2.524 1.00 94.12 271 GLY A C 1
ATOM 2100 O O . GLY A 1 271 ? 26.510 6.394 -3.520 1.00 94.12 271 GLY A O 1
ATOM 2101 N N . THR A 1 272 ? 26.974 5.080 -1.760 1.00 96.75 272 THR A N 1
ATOM 2102 C CA . THR A 1 272 ? 25.813 4.199 -1.962 1.00 96.75 272 THR A CA 1
ATOM 2103 C C . THR A 1 272 ? 24.518 4.977 -1.754 1.00 96.75 272 THR A C 1
ATOM 2105 O O . THR A 1 272 ? 24.329 5.617 -0.721 1.00 96.75 272 THR A O 1
ATOM 2108 N N . THR A 1 273 ? 23.621 4.913 -2.736 1.00 96.75 273 THR A N 1
ATOM 2109 C CA . THR A 1 273 ? 22.310 5.569 -2.674 1.00 96.75 273 THR A CA 1
ATOM 2110 C C . THR A 1 273 ? 21.165 4.583 -2.499 1.00 96.75 273 THR A C 1
ATOM 2112 O O . THR A 1 273 ? 20.162 4.941 -1.902 1.00 96.75 273 THR A O 1
ATOM 2115 N N . ASP A 1 274 ? 21.287 3.341 -2.966 1.00 97.25 274 ASP A N 1
ATOM 2116 C CA . ASP A 1 274 ? 20.220 2.339 -2.911 1.00 97.25 274 ASP A CA 1
ATOM 2117 C C . ASP A 1 274 ? 20.502 1.297 -1.819 1.00 97.25 274 ASP A C 1
ATOM 2119 O O . ASP A 1 274 ? 21.407 0.475 -1.951 1.00 97.25 274 ASP A O 1
ATOM 2123 N N . PHE A 1 275 ? 19.706 1.318 -0.748 1.00 97.88 275 PHE A N 1
ATOM 2124 C CA . PHE A 1 275 ? 19.839 0.410 0.397 1.00 97.88 275 PHE A CA 1
ATOM 2125 C C . PHE A 1 275 ? 18.780 -0.698 0.389 1.00 97.88 275 PHE A C 1
ATOM 2127 O O . PHE A 1 275 ? 18.536 -1.344 1.408 1.00 97.88 275 PHE A O 1
ATOM 2134 N N . SER A 1 276 ? 18.140 -0.952 -0.758 1.00 95.56 276 SER A N 1
ATOM 2135 C CA . SER A 1 276 ? 17.075 -1.959 -0.874 1.00 95.56 276 SER A CA 1
ATOM 2136 C C . SER A 1 276 ? 17.505 -3.382 -0.503 1.00 95.56 276 SER A C 1
ATOM 2138 O O . SER A 1 276 ? 16.659 -4.174 -0.091 1.00 95.56 276 SER A O 1
ATOM 2140 N N . GLN A 1 277 ? 18.800 -3.697 -0.596 1.00 96.38 277 GLN A N 1
ATOM 2141 C CA . GLN A 1 277 ? 19.361 -4.980 -0.159 1.00 96.38 277 GLN A CA 1
ATOM 2142 C C . GLN A 1 277 ? 19.407 -5.150 1.366 1.00 96.38 277 GLN A C 1
ATOM 2144 O O . GLN A 1 277 ? 19.466 -6.276 1.849 1.00 96.38 277 GLN A O 1
ATOM 2149 N N . CYS A 1 278 ? 19.361 -4.051 2.123 1.00 97.50 278 CYS A N 1
ATOM 2150 C CA . CYS A 1 278 ? 19.391 -4.081 3.583 1.00 97.50 278 CYS A CA 1
ATOM 2151 C C . CYS A 1 278 ? 18.006 -4.249 4.209 1.00 97.50 278 CYS A C 1
ATOM 2153 O O . CYS A 1 278 ? 17.914 -4.591 5.383 1.00 97.50 278 CYS A O 1
ATOM 2155 N N . GLY A 1 279 ? 16.929 -4.017 3.453 1.00 96.81 279 GLY A N 1
ATOM 2156 C CA . GLY A 1 279 ? 15.566 -4.202 3.937 1.00 96.81 279 GLY A CA 1
ATOM 2157 C C . GLY A 1 279 ? 14.529 -3.343 3.218 1.00 96.81 279 GLY A C 1
ATOM 2158 O O . GLY A 1 279 ? 14.731 -2.825 2.114 1.00 96.81 279 GLY A O 1
ATOM 2159 N N . THR A 1 280 ? 13.370 -3.220 3.853 1.00 97.06 280 THR A N 1
ATOM 2160 C CA . THR A 1 280 ? 12.318 -2.269 3.470 1.00 97.06 280 THR A CA 1
ATOM 2161 C C . THR A 1 280 ? 12.672 -0.852 3.919 1.00 97.06 280 THR A C 1
ATOM 2163 O O . THR A 1 280 ? 13.561 -0.642 4.746 1.00 97.06 280 THR A O 1
ATOM 2166 N N . TYR A 1 281 ? 11.939 0.136 3.405 1.00 97.88 281 TYR A N 1
ATOM 2167 C CA . TYR A 1 281 ? 12.100 1.539 3.781 1.00 97.88 281 TYR A CA 1
ATOM 2168 C C . TYR A 1 281 ? 12.096 1.757 5.301 1.00 97.88 281 TYR A C 1
ATOM 2170 O O . TYR A 1 281 ? 13.039 2.337 5.830 1.00 97.88 281 TYR A O 1
ATOM 2178 N N . ARG A 1 282 ? 11.076 1.261 6.018 1.00 96.06 282 ARG A N 1
ATOM 2179 C CA . ARG A 1 282 ? 10.940 1.484 7.469 1.00 96.06 282 ARG A CA 1
ATOM 2180 C C . ARG A 1 282 ? 12.009 0.765 8.286 1.00 96.06 282 ARG A C 1
ATOM 2182 O O . ARG A 1 282 ? 12.432 1.304 9.302 1.00 96.06 282 ARG A O 1
ATOM 2189 N N . GLN A 1 283 ? 12.454 -0.414 7.850 1.00 96.88 283 GLN A N 1
ATOM 2190 C CA . GLN A 1 283 ? 13.543 -1.136 8.515 1.00 96.88 283 GLN A CA 1
ATOM 2191 C C . GLN A 1 283 ? 14.852 -0.352 8.426 1.00 96.88 283 GLN A C 1
ATOM 2193 O O . GLN A 1 283 ? 15.498 -0.130 9.444 1.00 96.88 283 GLN A O 1
ATOM 2198 N N . VAL A 1 284 ? 15.209 0.113 7.225 1.00 97.94 284 VAL A N 1
ATOM 2199 C CA . VAL A 1 284 ? 16.449 0.871 7.019 1.00 97.94 284 VAL A CA 1
ATOM 2200 C C . VAL A 1 284 ? 16.371 2.240 7.687 1.00 97.94 284 VAL A C 1
ATOM 2202 O O . VAL A 1 284 ? 17.295 2.591 8.408 1.00 97.94 284 VAL A O 1
ATOM 2205 N N . LEU A 1 285 ? 15.264 2.977 7.525 1.00 96.31 285 LEU A N 1
ATOM 2206 C CA . LEU A 1 285 ? 15.073 4.316 8.103 1.00 96.31 285 LEU A CA 1
ATOM 2207 C C . LEU A 1 285 ? 15.310 4.348 9.621 1.00 96.31 285 LEU A C 1
ATOM 2209 O O . LEU A 1 285 ? 15.867 5.306 10.141 1.00 96.31 285 LEU A O 1
ATOM 2213 N N . ARG A 1 286 ? 14.907 3.306 10.352 1.00 94.94 286 ARG A N 1
ATOM 2214 C CA . ARG A 1 286 ? 15.127 3.241 11.809 1.00 94.94 286 ARG A CA 1
ATOM 2215 C C . ARG A 1 286 ? 16.589 3.065 12.202 1.00 94.94 286 ARG A C 1
ATOM 2217 O O . ARG A 1 286 ? 16.933 3.326 13.347 1.00 94.94 286 ARG A O 1
ATOM 2224 N N . CYS A 1 287 ? 17.420 2.611 11.274 1.00 96.62 287 CYS A N 1
ATOM 2225 C CA . CYS A 1 287 ? 18.834 2.328 11.471 1.00 96.62 287 CYS A CA 1
ATOM 2226 C C . CYS A 1 287 ? 19.756 3.400 10.878 1.00 96.62 287 CYS A C 1
ATOM 2228 O O . CYS A 1 287 ? 20.958 3.174 10.787 1.00 96.62 287 CYS A O 1
ATOM 2230 N N . THR A 1 288 ? 19.220 4.541 10.431 1.00 92.06 288 THR A N 1
ATOM 2231 C CA . THR A 1 288 ? 20.038 5.605 9.824 1.00 92.06 288 THR A CA 1
ATOM 2232 C C . THR A 1 288 ? 20.702 6.533 10.838 1.00 92.06 288 THR A C 1
ATOM 2234 O O . THR A 1 288 ? 21.516 7.360 10.428 1.00 92.06 288 THR A O 1
ATOM 2237 N N . TYR A 1 289 ? 20.317 6.442 12.114 1.00 80.81 289 TYR A N 1
ATOM 2238 C CA . TYR A 1 289 ? 20.754 7.317 13.205 1.00 80.81 289 TYR A CA 1
ATOM 2239 C C . TYR A 1 289 ? 21.719 6.610 14.151 1.00 80.81 289 TYR A C 1
ATOM 2241 O O . TYR A 1 289 ? 21.511 5.400 14.396 1.00 80.81 289 TYR A O 1
#

Sequence (289 aa):
MTCFAALAACDNTPIESESTEELGVSTAAETATRLYATVGDNELSFETLGTFEQRDGVRALVIRATANRYLADVYSYVPDDLFGDANIISERRFEIVLHDGYELNTVLSGLPLFVNVFTNTGTPRSYTARIVVAPRFFDFRGSSGIWIDEEVTPRYVVQPNNNLLYRGHASVSGYVDWLTVTAPDGIPSVYGRPNYRLDWSYPTLQQAMDPHTVPLNFSAGGDNGATMQKTARLVARVTELALTDGDAYEVWPSPPCDPVVSNCYHSQPAGTTDFSQCGTYRQVLRCTY